Protein AF-A0A920KPP7-F1 (afdb_monomer)

Secondary structure (DSSP, 8-state):
----PPP---S-HHHHHHHHHHHHHHHHHHHHTT--HHHHHHHHHHHHHH----THHHHTT--SHHHHHHHHHHHHHHHHHHHTT----S-TTTSTTSHHHHH-SS--THHHHTTTTT--GGGG----SSSS-GGGHHHHHHHIIIIITTT--GGGEEEEEEEE-HHHHHHHBPPP-TT--HHHHTTBHHHHHHHHHHHSS--SGGGSHHHHT-HHHHHGGGGEEEEE-S---TT--S-SS--EEEEEPP-

pLDDT: mean 79.5, std 17.12, range [20.16, 97.88]

Foldseek 3Di:
DDDDDDDPDQFDPVLCVLLVLLLVLLVVVCVVVVHDPQLSQFLSQQLVVQLDDDCVCLLVLHDPVVRSVSSNVSSVVSNVCSVVVHGGDGPQDNPPPHPCVPGGPDDDPCVVCVCVPNDDCVVVDDDDQAPADLLLRQVLVVLLVPQLVVPNAPQFFQAKEKEAAPLSCSQACDFQDQPDALSNLSRHNLLSSLLCNHVVGHDPVCRDNVNSHDPVSNVCSVRYYYHHDPDPSNPPSDGPDMDIDTDTDDD

Sequence (251 aa):
MRHVWVWPRRGDAVLQARYGGAYGAAASLARLRARRVMSIKTEWGWPFLRCQGQCNRIWKGGSHGPSGRSGGESAVTANDFGAAGFTGPHDVIEGPFGFLRLIEKAYDANQLTAGLGHTFAIAQLSHKPYPSGRASHGALEVLKNIVVDAGIPPSSIASISLSAPRLIHRLVSRPSHPGMSANYARLSLPYLAWRLIFDGELSGESFTQAKLSESDVLARGGDFSLIVNEVSDPNALGPRRSKCSLRMGRC

Mean predicted aligned error: 8.92 Å

Radius of gyration: 21.77 Å; Cα contacts (8 Å, |Δi|>4): 335; chains: 1; bounding box: 55×36×57 Å

Solvent-accessible surface area (backbone atoms only — not comparable to full-atom values): 14531 Å² total; per-residue (Å²): 134,87,84,78,85,77,78,92,71,63,59,68,71,74,60,52,57,45,52,52,50,10,53,51,43,29,55,52,50,38,56,76,66,71,58,54,73,72,54,49,53,26,26,57,30,42,25,65,76,54,56,74,78,71,66,63,45,60,73,73,26,41,84,65,66,72,60,61,51,44,19,51,53,25,16,50,53,18,50,50,41,40,68,75,69,50,82,40,55,72,54,49,51,79,34,96,88,4,49,50,68,75,68,36,85,61,85,63,74,66,67,79,57,59,52,65,98,74,59,63,67,81,81,69,67,80,85,74,88,53,85,51,45,74,59,42,50,65,58,48,52,52,46,40,59,71,29,44,74,62,67,56,58,67,84,48,54,56,33,41,36,38,34,33,28,54,46,32,46,74,63,23,68,38,82,44,54,84,84,60,48,53,50,32,46,36,32,11,40,32,39,49,50,41,44,28,53,72,67,66,50,63,53,80,68,65,49,35,73,68,57,53,58,40,60,76,49,46,70,47,20,80,36,44,46,78,41,72,44,90,56,78,61,74,72,46,65,68,69,90,71,60,55,74,47,76,40,67,48,85,131

Nearest PDB structures (foldseek):
  2hp0-assembly1_B  TM=8.780E-01  e=2.217E-08  Agrobacterium tumefaciens
  6r6u-assembly1_B  TM=8.049E-01  e=6.893E-08  Homo sapiens
  6r6t-assembly1_B  TM=8.000E-01  e=6.531E-08  Mus musculus
  1szq-assembly1_B  TM=5.825E-01  e=1.924E-07  Escherichia coli
  6s62-assembly1_C  TM=5.873E-01  e=1.498E-06  Pseudomonas aeruginosa PAO1

Structure (mmCIF, N/CA/C/O backbone):
data_AF-A0A920KPP7-F1
#
_entry.id   AF-A0A920KPP7-F1
#
loop_
_atom_site.group_PDB
_atom_site.id
_atom_site.type_symbol
_atom_site.label_atom_id
_atom_site.label_alt_id
_atom_site.label_comp_id
_atom_site.label_asym_id
_atom_site.label_entity_id
_atom_site.label_seq_id
_atom_site.pdbx_PDB_ins_code
_atom_site.Cartn_x
_atom_site.Cartn_y
_atom_site.Cartn_z
_atom_site.occupancy
_atom_site.B_iso_or_equiv
_atom_site.auth_seq_id
_atom_site.auth_comp_id
_atom_site.auth_asym_id
_atom_site.auth_atom_id
_atom_site.pdbx_PDB_model_num
ATOM 1 N N . MET A 1 1 ? -18.355 -9.297 -16.863 1.00 25.84 1 MET A N 1
ATOM 2 C CA . MET A 1 1 ? -17.350 -9.972 -16.008 1.00 25.84 1 MET A CA 1
ATOM 3 C C . MET A 1 1 ? -16.084 -9.126 -15.995 1.00 25.84 1 MET A C 1
ATOM 5 O O . MET A 1 1 ? -15.579 -8.818 -17.064 1.00 25.84 1 MET A O 1
ATOM 9 N N . ARG A 1 2 ? -15.603 -8.664 -14.832 1.00 20.36 2 ARG A N 1
ATOM 10 C CA . ARG A 1 2 ? -14.341 -7.903 -14.748 1.00 20.36 2 ARG A CA 1
ATOM 11 C C . ARG A 1 2 ? -13.189 -8.889 -14.560 1.00 20.36 2 ARG A C 1
ATOM 13 O O . ARG A 1 2 ? -13.065 -9.493 -13.499 1.00 20.36 2 ARG A O 1
ATOM 20 N N . HIS A 1 3 ? -12.376 -9.068 -15.595 1.00 20.16 3 HIS A N 1
ATOM 21 C CA . HIS A 1 3 ? -11.157 -9.867 -15.519 1.00 20.16 3 HIS A CA 1
ATOM 22 C C . HIS A 1 3 ? -10.113 -9.113 -14.686 1.00 20.16 3 HIS A C 1
ATOM 24 O O . HIS A 1 3 ? -9.646 -8.047 -15.078 1.00 20.16 3 HIS A O 1
ATOM 30 N N . VAL A 1 4 ? -9.761 -9.656 -13.519 1.00 22.00 4 VAL A N 1
ATOM 31 C CA . VAL A 1 4 ? -8.579 -9.234 -12.759 1.00 22.00 4 VAL A CA 1
ATOM 32 C C . VAL A 1 4 ? -7.436 -10.145 -13.183 1.00 22.00 4 VAL A C 1
ATOM 34 O O . VAL A 1 4 ? -7.413 -11.326 -12.834 1.00 22.00 4 VAL A O 1
ATOM 37 N N . TRP A 1 5 ? -6.506 -9.599 -13.961 1.00 21.97 5 TRP A N 1
ATOM 38 C CA . TRP A 1 5 ? -5.286 -10.290 -14.361 1.00 21.97 5 TRP A CA 1
ATOM 39 C C . TRP A 1 5 ? -4.414 -10.561 -13.130 1.00 21.97 5 TRP A C 1
ATOM 41 O O . TRP A 1 5 ? -4.094 -9.650 -12.364 1.00 21.97 5 TRP A O 1
ATOM 51 N N . VAL A 1 6 ? -4.042 -11.825 -12.929 1.00 22.81 6 VAL A N 1
ATOM 52 C CA . VAL A 1 6 ? -3.018 -12.223 -11.958 1.00 22.81 6 VAL A CA 1
ATOM 53 C C . VAL A 1 6 ? -1.713 -12.351 -12.718 1.00 22.81 6 VAL A C 1
ATOM 55 O O . VAL A 1 6 ? -1.592 -13.178 -13.616 1.00 22.81 6 VAL A O 1
ATOM 58 N N . TRP A 1 7 ? -0.745 -11.512 -12.365 1.00 27.44 7 TRP A N 1
ATOM 59 C CA . TRP A 1 7 ? 0.619 -11.642 -12.857 1.00 27.44 7 TRP A CA 1
ATOM 60 C C . TRP A 1 7 ? 1.239 -12.924 -12.282 1.00 27.44 7 TRP A C 1
ATOM 62 O O . TRP A 1 7 ? 1.219 -13.082 -11.056 1.00 27.44 7 TRP A O 1
ATOM 72 N N . PRO A 1 8 ? 1.841 -13.813 -13.091 1.00 26.14 8 PRO A N 1
ATOM 73 C CA . PRO A 1 8 ? 2.580 -14.956 -12.573 1.00 26.14 8 PRO A CA 1
ATOM 74 C C . PRO A 1 8 ? 3.905 -14.450 -11.983 1.00 26.14 8 PRO A C 1
ATOM 76 O O . PRO A 1 8 ? 4.917 -14.359 -12.668 1.00 26.14 8 PRO A O 1
ATOM 79 N N . ARG A 1 9 ? 3.915 -14.000 -10.721 1.00 47.62 9 ARG A N 1
ATOM 80 C CA . ARG A 1 9 ? 5.150 -13.523 -10.071 1.00 47.62 9 ARG A CA 1
ATOM 81 C C . ARG A 1 9 ? 5.840 -14.704 -9.401 1.00 47.62 9 ARG A C 1
ATOM 83 O O . ARG A 1 9 ? 5.292 -15.292 -8.474 1.00 47.62 9 ARG A O 1
ATOM 90 N N . ARG A 1 10 ? 7.057 -15.033 -9.832 1.00 38.88 10 ARG A N 1
ATOM 91 C CA . ARG A 1 10 ? 8.005 -15.879 -9.088 1.00 38.88 10 ARG A CA 1
ATOM 92 C C . ARG A 1 10 ? 9.291 -15.075 -8.837 1.00 38.88 10 ARG A C 1
ATOM 94 O O . ARG A 1 10 ? 10.314 -15.343 -9.445 1.00 38.88 10 ARG A O 1
ATOM 101 N N . GLY A 1 11 ? 9.213 -14.078 -7.949 1.00 42.91 11 GLY A N 1
ATOM 102 C CA . GLY A 1 11 ? 10.323 -13.192 -7.558 1.00 42.91 11 GLY A CA 1
ATOM 103 C C . GLY A 1 11 ? 9.918 -12.208 -6.446 1.00 42.91 11 GLY A C 1
ATOM 104 O O . GLY A 1 11 ? 8.726 -12.062 -6.156 1.00 42.91 11 GLY A O 1
ATOM 105 N N . ASP A 1 12 ? 10.888 -11.546 -5.802 1.00 49.16 12 ASP A N 1
ATOM 106 C CA . ASP A 1 12 ? 10.647 -10.566 -4.728 1.00 49.16 12 ASP A CA 1
ATOM 107 C C . ASP A 1 12 ? 10.076 -9.249 -5.297 1.00 49.16 12 ASP A C 1
ATOM 109 O O . ASP A 1 12 ? 10.798 -8.328 -5.688 1.00 49.16 12 ASP A O 1
ATOM 113 N N . ALA A 1 13 ? 8.743 -9.132 -5.297 1.00 49.47 13 ALA A N 1
ATOM 114 C CA . ALA A 1 13 ? 7.969 -8.053 -5.930 1.00 49.47 13 ALA A CA 1
ATOM 115 C C . ALA A 1 13 ? 8.353 -6.606 -5.533 1.00 49.47 13 ALA A C 1
ATOM 117 O O . ALA A 1 13 ? 7.979 -5.654 -6.220 1.00 49.47 13 ALA A O 1
ATOM 118 N N . VAL A 1 14 ? 9.066 -6.415 -4.419 1.00 51.97 14 VAL A N 1
ATOM 119 C CA . VAL A 1 14 ? 9.448 -5.094 -3.890 1.00 51.97 14 VAL A CA 1
ATOM 120 C C . VAL A 1 14 ? 10.732 -4.557 -4.536 1.00 51.97 14 VAL A C 1
ATOM 122 O O . VAL A 1 14 ? 10.857 -3.343 -4.714 1.00 51.97 14 VAL A O 1
ATOM 125 N N . LEU A 1 15 ? 11.665 -5.433 -4.925 1.00 53.72 15 LEU A N 1
ATOM 126 C CA . LEU A 1 15 ? 12.878 -5.042 -5.655 1.00 53.72 15 LEU A CA 1
ATOM 127 C C . LEU A 1 15 ? 12.525 -4.657 -7.098 1.00 53.72 15 LEU A C 1
ATOM 129 O O . LEU A 1 15 ? 12.934 -3.599 -7.575 1.00 53.72 15 LEU A O 1
ATOM 133 N N . GLN A 1 16 ? 11.659 -5.445 -7.740 1.00 59.34 16 GLN A N 1
ATOM 134 C CA . GLN A 1 16 ? 11.214 -5.251 -9.126 1.00 59.34 16 GLN A CA 1
ATOM 135 C C . GLN A 1 16 ? 10.616 -3.860 -9.391 1.00 59.34 16 GLN A C 1
ATOM 137 O O . GLN A 1 16 ? 10.927 -3.235 -10.403 1.00 59.34 16 GLN A O 1
ATOM 142 N N . ALA A 1 17 ? 9.807 -3.331 -8.466 1.00 63.72 17 ALA A N 1
ATOM 143 C CA . ALA A 1 17 ? 9.172 -2.020 -8.630 1.00 63.72 17 ALA A CA 1
ATOM 144 C C . ALA A 1 17 ? 10.182 -0.861 -8.742 1.00 63.72 17 ALA A C 1
ATOM 146 O O . ALA A 1 17 ? 9.904 0.141 -9.398 1.00 63.72 17 ALA A O 1
ATOM 147 N N . ARG A 1 18 ? 11.358 -0.986 -8.113 1.00 67.69 18 ARG A N 1
ATOM 148 C CA . ARG A 1 18 ? 12.392 0.062 -8.109 1.00 67.69 18 ARG A CA 1
ATOM 149 C C . ARG A 1 18 ? 13.189 0.062 -9.399 1.00 67.69 18 ARG A C 1
ATOM 151 O O . ARG A 1 18 ? 13.298 1.102 -10.041 1.00 67.69 18 ARG A O 1
ATOM 158 N N . TYR A 1 19 ? 13.703 -1.106 -9.778 1.00 73.00 19 TYR A N 1
ATOM 159 C CA . TYR A 1 19 ? 14.458 -1.264 -11.016 1.00 73.00 19 TYR A CA 1
ATOM 160 C C . TYR A 1 19 ? 13.585 -0.921 -12.224 1.00 73.00 19 TYR A C 1
ATOM 162 O O . TYR A 1 19 ? 13.978 -0.090 -13.037 1.00 73.00 19 TYR A O 1
ATOM 170 N N . GLY A 1 20 ? 12.357 -1.452 -12.283 1.00 76.31 20 GLY A N 1
ATOM 171 C CA . GLY A 1 20 ? 11.413 -1.140 -13.359 1.00 76.31 20 GLY A CA 1
ATOM 172 C C . GLY A 1 20 ? 11.103 0.356 -13.474 1.00 76.31 20 GLY A C 1
ATOM 173 O O . GLY A 1 20 ? 11.095 0.895 -14.579 1.00 76.31 20 GLY A O 1
ATOM 174 N N . GLY A 1 21 ? 10.920 1.051 -12.344 1.00 78.19 21 GLY A N 1
ATOM 175 C CA . GLY A 1 21 ? 10.696 2.500 -12.334 1.00 78.19 21 GLY A CA 1
ATOM 176 C C . GLY A 1 21 ? 11.875 3.302 -12.892 1.00 78.19 21 GLY A C 1
ATOM 177 O O . GLY A 1 21 ? 11.674 4.235 -13.665 1.00 78.19 21 GLY A O 1
ATOM 178 N N . ALA A 1 22 ? 13.106 2.921 -12.553 1.00 78.94 22 ALA A N 1
ATOM 179 C CA . ALA A 1 22 ? 14.307 3.590 -13.045 1.00 78.94 22 ALA A CA 1
ATOM 180 C C . ALA A 1 22 ? 14.574 3.348 -14.534 1.00 78.94 22 ALA A C 1
ATOM 182 O O . ALA A 1 22 ? 14.857 4.302 -15.257 1.00 78.94 22 ALA A O 1
ATOM 183 N N . TYR A 1 23 ? 14.442 2.105 -15.009 1.00 81.50 23 TYR A N 1
ATOM 184 C CA . TYR A 1 23 ? 14.553 1.806 -16.439 1.00 81.50 23 TYR A CA 1
ATOM 185 C C . TYR A 1 23 ? 13.465 2.521 -17.247 1.00 81.50 23 TYR A C 1
ATOM 187 O O . TYR A 1 23 ? 13.760 3.124 -18.277 1.00 81.50 23 TYR A O 1
ATOM 195 N N . GLY A 1 24 ? 12.223 2.532 -16.747 1.00 83.94 24 GLY A N 1
ATOM 196 C CA . GLY A 1 24 ? 11.118 3.264 -17.368 1.00 83.94 24 GLY A CA 1
ATOM 197 C C . GLY A 1 24 ? 11.380 4.772 -17.449 1.00 83.94 24 GLY A C 1
ATOM 198 O O . GLY A 1 24 ? 11.152 5.382 -18.496 1.00 83.94 24 GLY A O 1
ATOM 199 N N . ALA A 1 25 ? 11.915 5.373 -16.381 1.00 85.44 25 ALA A N 1
ATOM 200 C CA . ALA A 1 25 ? 12.289 6.786 -16.364 1.00 85.44 25 ALA A CA 1
ATOM 201 C C . ALA A 1 25 ? 13.438 7.095 -17.339 1.00 85.44 25 ALA A C 1
ATOM 203 O O . ALA A 1 25 ? 13.349 8.059 -18.097 1.00 85.44 25 ALA A O 1
ATOM 204 N N . ALA A 1 26 ? 14.482 6.260 -17.371 1.00 84.06 26 ALA A N 1
ATOM 205 C CA . ALA A 1 26 ? 15.622 6.436 -18.270 1.00 84.06 26 ALA A CA 1
ATOM 206 C C . ALA A 1 26 ? 15.207 6.336 -19.744 1.00 84.06 26 ALA A C 1
ATOM 208 O O . ALA A 1 26 ? 15.583 7.194 -20.542 1.00 84.06 26 ALA A O 1
ATOM 209 N N . ALA A 1 27 ? 14.381 5.344 -20.091 1.00 83.94 27 ALA A N 1
ATOM 210 C CA . ALA A 1 27 ? 13.849 5.168 -21.439 1.00 83.94 27 ALA A CA 1
ATOM 211 C C . ALA A 1 27 ? 12.956 6.343 -21.870 1.00 83.94 27 ALA A C 1
ATOM 213 O O . ALA A 1 27 ? 13.076 6.840 -22.991 1.00 83.94 27 ALA A O 1
ATOM 214 N N . SER A 1 28 ? 12.092 6.818 -20.966 1.00 87.56 28 SER A N 1
ATOM 215 C CA . SER A 1 28 ? 11.215 7.967 -21.222 1.00 87.56 28 SER A CA 1
ATOM 216 C C . SER A 1 28 ? 12.023 9.243 -21.463 1.00 87.56 28 SER A C 1
ATOM 218 O O . SER A 1 28 ? 11.758 9.971 -22.417 1.00 87.56 28 SER A O 1
ATOM 220 N N . LEU A 1 29 ? 13.049 9.492 -20.645 1.00 88.06 29 LEU A N 1
ATOM 221 C CA . LEU A 1 29 ? 13.914 10.662 -20.790 1.00 88.06 29 LEU A CA 1
ATOM 222 C C . LEU A 1 29 ? 14.742 10.611 -22.080 1.00 88.06 29 LEU A C 1
ATOM 224 O O . LEU A 1 29 ? 14.824 11.614 -22.790 1.00 88.06 29 LEU A O 1
ATOM 228 N N . ALA A 1 30 ? 15.283 9.445 -22.434 1.00 85.62 30 ALA A N 1
ATOM 229 C CA . ALA A 1 30 ? 16.028 9.275 -23.678 1.00 85.62 30 ALA A CA 1
ATOM 230 C C . ALA A 1 30 ? 15.140 9.515 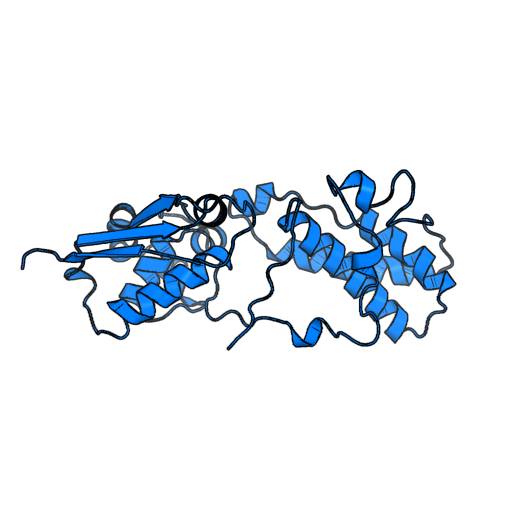-24.910 1.00 85.62 30 ALA A C 1
ATOM 232 O O . ALA A 1 30 ? 15.577 10.128 -25.890 1.00 85.62 30 ALA A O 1
ATOM 233 N N . ARG A 1 31 ? 13.864 9.099 -24.841 1.00 86.81 31 ARG A N 1
ATOM 234 C CA . ARG A 1 31 ? 12.860 9.384 -25.874 1.00 86.81 31 ARG A CA 1
ATOM 235 C C . ARG A 1 31 ? 12.561 10.879 -25.983 1.00 86.81 31 ARG A C 1
ATOM 237 O O . ARG A 1 31 ? 12.536 11.388 -27.101 1.00 86.81 31 ARG A O 1
ATOM 244 N N . LEU A 1 32 ? 12.376 11.575 -24.858 1.00 89.44 32 LEU A N 1
ATOM 245 C CA . LEU A 1 32 ? 12.152 13.029 -24.824 1.00 89.44 32 LEU A CA 1
ATOM 246 C C . LEU A 1 32 ? 13.350 13.817 -25.370 1.00 89.44 32 LEU A C 1
ATOM 248 O O . LEU A 1 32 ? 13.166 14.835 -26.027 1.00 89.44 32 LEU A O 1
ATOM 252 N N . ARG A 1 33 ? 14.573 13.324 -25.150 1.00 87.69 33 ARG A N 1
ATOM 253 C CA . ARG A 1 33 ? 15.819 13.909 -25.672 1.00 87.69 33 ARG A CA 1
ATOM 254 C C . ARG A 1 33 ? 16.156 13.477 -27.109 1.00 87.69 33 ARG A C 1
ATOM 256 O O . ARG A 1 33 ? 17.264 13.734 -27.567 1.00 87.69 33 ARG A O 1
ATOM 263 N N . ALA A 1 34 ? 15.232 12.812 -27.811 1.00 84.06 34 ALA A N 1
ATOM 264 C CA . ALA A 1 34 ? 15.379 12.363 -29.201 1.00 84.06 34 ALA A CA 1
ATOM 265 C C . ALA A 1 34 ? 16.651 11.532 -29.481 1.00 84.06 34 ALA A C 1
ATOM 267 O O . ALA A 1 34 ? 17.259 11.625 -30.549 1.00 84.06 34 ALA A O 1
ATOM 268 N N . ARG A 1 35 ? 17.066 10.694 -28.524 1.00 75.00 35 ARG A N 1
ATOM 269 C CA . ARG A 1 35 ? 18.287 9.892 -28.657 1.00 75.00 35 ARG A CA 1
ATOM 270 C C . ARG A 1 35 ? 18.121 8.681 -29.577 1.00 75.00 35 ARG A C 1
ATOM 272 O O . ARG A 1 35 ? 17.052 8.078 -29.662 1.00 75.00 35 ARG A O 1
ATOM 279 N N . ARG A 1 36 ? 19.220 8.279 -30.232 1.00 68.19 36 ARG A N 1
ATOM 280 C CA . ARG A 1 36 ? 19.298 7.049 -31.048 1.00 68.19 36 ARG A CA 1
ATOM 281 C C . ARG A 1 36 ? 19.303 5.795 -30.164 1.00 68.19 36 ARG A C 1
ATOM 283 O O . ARG A 1 36 ? 19.860 5.811 -29.071 1.00 68.19 36 ARG A O 1
ATOM 290 N N . VAL A 1 37 ? 18.790 4.676 -30.685 1.00 60.44 37 VAL A N 1
ATOM 291 C CA . VAL A 1 37 ? 18.690 3.369 -29.989 1.00 60.44 37 VAL A CA 1
ATOM 292 C C . VAL A 1 37 ? 20.024 2.884 -29.402 1.00 60.44 37 VAL A C 1
ATOM 294 O O . VAL A 1 37 ? 20.048 2.305 -28.319 1.00 60.44 37 VAL A O 1
ATOM 297 N N . MET A 1 38 ? 21.147 3.160 -30.069 1.00 55.66 38 MET A N 1
ATOM 298 C CA . MET A 1 38 ? 22.477 2.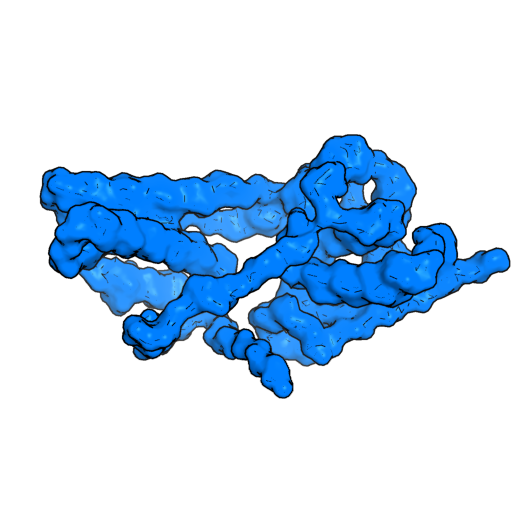820 -29.548 1.00 55.66 38 MET A CA 1
ATOM 299 C C . MET A 1 38 ? 22.847 3.621 -28.291 1.00 55.66 38 MET A C 1
ATOM 301 O O . MET A 1 38 ? 23.420 3.053 -27.371 1.00 55.66 38 MET A O 1
ATOM 305 N N . SER A 1 39 ? 22.458 4.900 -28.211 1.00 60.78 39 SER A N 1
ATOM 306 C CA . SER A 1 39 ? 22.631 5.727 -27.003 1.00 60.78 39 SER A CA 1
ATOM 307 C C . SER A 1 39 ? 21.795 5.173 -25.848 1.00 60.78 39 SER A C 1
ATOM 309 O O . SER A 1 39 ? 22.252 5.110 -24.714 1.00 60.78 39 SER A O 1
ATOM 311 N N . ILE A 1 40 ? 20.596 4.675 -26.162 1.00 59.91 40 ILE A N 1
ATOM 312 C CA . ILE A 1 40 ? 19.668 4.110 -25.182 1.00 59.91 40 ILE A CA 1
ATOM 313 C C . ILE A 1 40 ? 20.270 2.859 -24.524 1.00 59.91 40 ILE A C 1
ATOM 315 O O . ILE A 1 40 ? 20.310 2.788 -23.303 1.00 59.91 40 ILE A O 1
ATOM 319 N N . LYS A 1 41 ? 20.812 1.900 -25.287 1.00 64.00 41 LYS A N 1
ATOM 320 C CA . LYS A 1 41 ? 21.425 0.679 -24.711 1.00 64.00 41 LYS A CA 1
ATOM 321 C C . LYS A 1 41 ? 22.522 0.996 -23.688 1.00 64.00 41 LYS A C 1
ATOM 323 O O . LYS A 1 41 ? 22.573 0.393 -22.621 1.00 64.00 41 LYS A O 1
ATOM 328 N N . THR A 1 42 ? 23.351 1.977 -24.015 1.00 60.84 42 THR A N 1
ATOM 329 C CA . THR A 1 42 ? 24.447 2.489 -23.192 1.00 60.84 42 THR A CA 1
ATOM 330 C C . THR A 1 42 ? 23.952 3.158 -21.904 1.00 60.84 42 THR A C 1
ATOM 332 O O . THR A 1 42 ? 24.512 2.963 -20.826 1.00 60.84 42 THR A O 1
ATOM 335 N N . GLU A 1 43 ? 22.860 3.916 -21.994 1.00 61.06 43 GLU A N 1
ATOM 336 C CA . GLU A 1 43 ? 22.246 4.618 -20.864 1.00 61.06 43 GLU A CA 1
ATOM 337 C C . GLU A 1 43 ? 21.529 3.669 -19.894 1.00 61.06 43 GLU A C 1
ATOM 339 O O . GLU A 1 43 ? 21.395 3.991 -18.718 1.00 61.06 43 GLU A O 1
ATOM 344 N N . TRP A 1 44 ? 21.109 2.478 -20.333 1.00 62.91 44 TRP A N 1
ATOM 345 C CA . TRP A 1 44 ? 20.391 1.522 -19.479 1.00 62.91 44 TRP A CA 1
ATOM 346 C C . TRP A 1 44 ? 21.289 0.823 -18.453 1.00 62.91 44 TRP A C 1
ATOM 348 O O . TRP A 1 44 ? 20.791 0.377 -17.423 1.00 62.91 44 TRP A O 1
ATOM 358 N N . GLY A 1 45 ? 22.607 0.765 -18.657 1.00 58.69 45 GLY A N 1
ATOM 359 C CA . GLY A 1 45 ? 23.513 0.162 -17.671 1.00 58.69 45 GLY A CA 1
ATOM 360 C C . GLY A 1 45 ? 23.673 0.967 -16.383 1.00 58.69 45 GLY A C 1
ATOM 361 O O . GLY A 1 45 ? 23.927 0.407 -15.317 1.00 58.69 45 GLY A O 1
ATOM 362 N N . TRP A 1 46 ? 23.468 2.280 -16.448 1.00 62.22 46 TRP A N 1
ATOM 363 C CA . TRP A 1 46 ? 23.711 3.184 -15.324 1.00 62.22 46 TRP A CA 1
ATOM 364 C C . TRP A 1 46 ? 22.625 3.152 -14.232 1.00 62.22 46 TRP A C 1
ATOM 366 O O . TRP A 1 46 ? 22.983 3.121 -13.049 1.00 62.22 46 TRP A O 1
ATOM 376 N N . PRO A 1 47 ? 21.315 3.103 -14.555 1.00 57.44 47 PRO A N 1
ATOM 377 C CA . PRO A 1 47 ? 20.270 2.963 -13.550 1.00 57.44 47 PRO A CA 1
ATOM 378 C C . PRO A 1 47 ? 20.376 1.665 -12.746 1.00 57.44 47 PRO A C 1
ATOM 380 O O . PRO A 1 47 ? 20.084 1.694 -11.552 1.00 57.44 47 PRO A O 1
ATOM 383 N N . PHE A 1 48 ? 20.848 0.562 -13.345 1.00 55.56 48 PHE A N 1
ATOM 384 C CA . PHE A 1 48 ? 21.098 -0.697 -12.629 1.00 55.56 48 PHE A CA 1
ATOM 385 C C . PHE A 1 48 ? 22.082 -0.513 -11.467 1.00 55.56 48 PHE A C 1
ATOM 387 O O . PHE A 1 48 ? 21.817 -0.948 -10.348 1.00 55.56 48 PHE A O 1
ATOM 394 N N . LEU A 1 49 ? 23.186 0.197 -11.717 1.00 53.91 49 LEU A N 1
ATOM 395 C CA . LEU A 1 49 ? 24.258 0.417 -10.744 1.00 53.91 49 LEU A CA 1
ATOM 396 C C . LEU A 1 49 ? 23.833 1.325 -9.579 1.00 53.91 49 LEU A C 1
ATOM 398 O O . LEU A 1 49 ? 24.344 1.186 -8.464 1.00 53.91 49 LEU A O 1
ATOM 402 N N . ARG A 1 50 ? 22.903 2.258 -9.825 1.00 61.12 50 ARG A N 1
ATOM 403 C CA . ARG A 1 50 ? 22.484 3.274 -8.842 1.00 61.12 50 ARG A CA 1
ATOM 404 C C . ARG A 1 50 ? 21.140 3.005 -8.172 1.00 61.12 50 ARG A C 1
ATOM 406 O O . ARG A 1 50 ? 20.884 3.545 -7.096 1.00 61.12 50 ARG A O 1
ATOM 413 N N . CYS A 1 51 ? 20.309 2.126 -8.727 1.00 57.28 51 CYS A N 1
ATOM 414 C CA . CYS A 1 51 ? 19.076 1.681 -8.080 1.00 57.28 51 CYS A CA 1
ATOM 415 C C . CYS A 1 51 ? 19.358 0.622 -7.021 1.00 57.28 51 CYS A C 1
ATOM 417 O O . CYS A 1 51 ? 18.974 -0.534 -7.147 1.00 57.28 51 CYS A O 1
ATOM 419 N N . GLN A 1 52 ? 20.017 1.035 -5.945 1.00 56.66 52 GLN A N 1
ATOM 420 C CA . GLN A 1 52 ? 20.232 0.199 -4.774 1.00 56.66 52 GLN A CA 1
ATOM 421 C C . GLN A 1 52 ? 19.209 0.559 -3.697 1.00 56.66 52 GLN A C 1
ATOM 423 O O . GLN A 1 52 ? 18.931 1.727 -3.422 1.00 56.66 52 GLN A O 1
ATOM 428 N N . GLY A 1 53 ? 18.605 -0.449 -3.074 1.00 54.25 53 GLY A N 1
ATOM 429 C CA . GLY A 1 53 ? 17.660 -0.219 -1.991 1.00 54.25 53 GLY A CA 1
ATOM 430 C C . GLY A 1 53 ? 17.272 -1.506 -1.291 1.00 54.25 53 GLY A C 1
ATOM 431 O O . GLY A 1 53 ? 16.704 -2.406 -1.900 1.00 54.25 53 GLY A O 1
ATOM 432 N N . GLN A 1 54 ? 17.537 -1.578 0.012 1.00 55.44 54 GLN A N 1
ATOM 433 C CA . GLN A 1 54 ? 17.168 -2.742 0.807 1.00 55.44 54 GLN A CA 1
ATOM 434 C C . GLN A 1 54 ? 15.697 -2.674 1.230 1.00 55.44 54 GLN A C 1
ATOM 436 O O . GLN A 1 54 ? 15.233 -1.689 1.816 1.00 55.44 54 GLN A O 1
ATOM 441 N N . CYS A 1 55 ? 14.969 -3.771 1.013 1.00 61.53 55 CYS A N 1
ATOM 442 C CA . CYS A 1 55 ? 13.577 -3.912 1.452 1.00 61.53 55 CYS A CA 1
ATOM 443 C C . CYS A 1 55 ? 13.430 -3.868 2.983 1.00 61.53 55 CYS A C 1
ATOM 445 O O . CYS A 1 55 ? 12.347 -3.570 3.490 1.00 61.53 55 CYS A O 1
ATOM 447 N N . ASN A 1 56 ? 14.523 -4.085 3.724 1.00 60.34 56 ASN A N 1
ATOM 448 C CA . ASN A 1 56 ? 14.538 -4.058 5.184 1.00 60.34 56 ASN A CA 1
ATOM 449 C C . ASN A 1 56 ? 14.094 -2.697 5.756 1.00 60.34 56 ASN A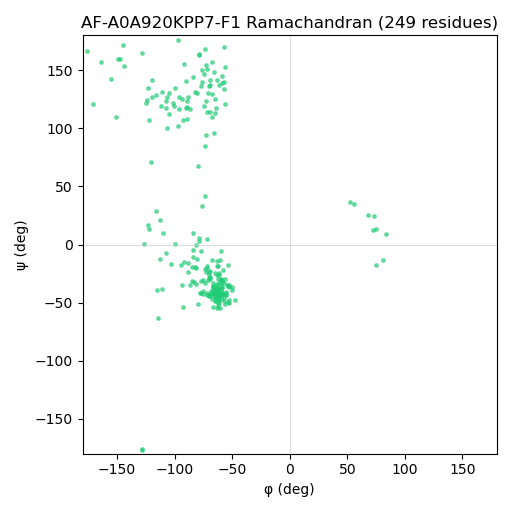 C 1
ATOM 451 O O . ASN A 1 56 ? 13.443 -2.642 6.794 1.00 60.34 56 ASN A O 1
ATOM 455 N N . ARG A 1 57 ? 14.339 -1.583 5.049 1.00 65.25 57 ARG A N 1
ATOM 456 C CA . ARG A 1 57 ? 13.855 -0.265 5.493 1.00 65.25 57 ARG A CA 1
ATOM 457 C C . ARG A 1 57 ? 12.327 -0.178 5.491 1.00 65.25 57 ARG A C 1
ATOM 459 O O . ARG A 1 57 ? 11.743 0.347 6.432 1.00 65.25 57 ARG A O 1
ATOM 466 N N . ILE A 1 58 ? 11.680 -0.716 4.456 1.00 64.19 58 ILE A N 1
ATOM 467 C CA . ILE A 1 58 ? 10.211 -0.789 4.352 1.00 64.19 58 ILE A CA 1
ATOM 468 C C . ILE A 1 58 ? 9.660 -1.749 5.411 1.00 64.19 58 ILE A C 1
ATOM 470 O O . ILE A 1 58 ? 8.675 -1.454 6.096 1.00 64.19 58 ILE A O 1
ATOM 474 N N . TRP A 1 59 ? 10.334 -2.887 5.582 1.00 60.47 59 TRP A N 1
ATOM 475 C CA . TRP A 1 59 ? 10.014 -3.867 6.614 1.00 60.47 59 TRP A CA 1
ATOM 476 C C . TRP A 1 59 ? 10.009 -3.245 8.016 1.00 60.47 59 TRP A C 1
ATOM 478 O O . TRP A 1 59 ? 9.065 -3.442 8.773 1.00 60.47 59 TRP A O 1
ATOM 488 N N . LYS A 1 60 ? 10.997 -2.399 8.324 1.00 68.56 60 LYS A N 1
ATOM 489 C CA . LYS A 1 60 ? 11.106 -1.671 9.597 1.00 68.56 60 LYS A CA 1
ATOM 490 C C . LYS A 1 60 ? 10.207 -0.427 9.698 1.00 68.56 60 LYS A C 1
ATOM 492 O O . LYS A 1 60 ? 10.264 0.272 10.700 1.00 68.56 60 LYS A O 1
ATOM 497 N N . GLY A 1 61 ? 9.377 -0.131 8.691 1.00 60.19 61 GLY A N 1
ATOM 498 C CA . GLY A 1 61 ? 8.490 1.042 8.713 1.00 60.19 61 GLY A CA 1
ATOM 499 C C . GLY A 1 61 ? 9.216 2.377 8.520 1.00 60.19 61 GLY A C 1
ATOM 500 O O . GLY A 1 61 ? 8.720 3.417 8.943 1.00 60.19 61 GLY A O 1
ATOM 501 N N . GLY A 1 62 ? 10.388 2.364 7.884 1.00 65.00 62 GLY A N 1
ATOM 502 C CA . GLY A 1 62 ? 11.102 3.571 7.480 1.00 65.00 62 GLY A CA 1
ATOM 503 C C . GLY A 1 62 ? 10.451 4.273 6.283 1.00 65.00 62 GLY A C 1
ATOM 504 O O . GLY A 1 62 ? 9.578 3.733 5.602 1.00 65.00 62 GLY A O 1
ATOM 505 N N . SER A 1 63 ? 10.897 5.500 6.003 1.00 63.44 63 SER A N 1
ATOM 506 C CA . SER A 1 63 ? 10.344 6.313 4.912 1.00 63.44 63 SER A CA 1
ATOM 507 C C . SER A 1 63 ? 10.520 5.677 3.530 1.00 63.44 63 SER A C 1
ATOM 509 O O . SER A 1 63 ? 11.585 5.161 3.180 1.00 63.44 63 SER A O 1
ATOM 511 N N . HIS A 1 64 ? 9.467 5.754 2.713 1.00 60.31 64 HIS A N 1
ATOM 512 C CA . HIS A 1 64 ? 9.458 5.269 1.330 1.00 60.31 64 HIS A CA 1
ATOM 513 C C . HIS A 1 64 ? 9.934 6.337 0.330 1.00 60.31 64 HIS A C 1
ATOM 515 O O . HIS A 1 64 ? 10.448 5.984 -0.727 1.00 60.31 64 HIS A O 1
ATOM 521 N N . GLY A 1 65 ? 9.833 7.627 0.673 1.00 55.78 65 GLY A N 1
ATOM 522 C CA . GLY A 1 65 ? 10.107 8.757 -0.231 1.00 55.78 65 GLY A CA 1
ATOM 523 C C . GLY A 1 65 ? 11.475 8.724 -0.933 1.00 55.78 65 GLY A C 1
ATOM 524 O O . GLY A 1 65 ? 11.514 8.827 -2.159 1.00 55.78 65 GLY A O 1
ATOM 525 N N . PRO A 1 66 ? 12.596 8.470 -0.224 1.00 58.62 66 PRO A N 1
ATOM 526 C CA . PRO A 1 66 ? 13.926 8.495 -0.847 1.00 58.62 66 PRO A CA 1
ATOM 527 C C . PRO A 1 66 ? 14.129 7.451 -1.957 1.00 58.62 66 PRO A C 1
ATOM 529 O O . PRO A 1 66 ? 15.048 7.558 -2.752 1.00 58.62 66 PRO A O 1
ATOM 532 N N . SER A 1 67 ? 13.283 6.422 -2.001 1.00 59.28 67 SER A N 1
ATOM 533 C CA . SER A 1 67 ? 13.417 5.288 -2.915 1.00 59.28 67 SER A CA 1
ATOM 534 C C . SER A 1 67 ? 12.849 5.510 -4.314 1.00 59.28 67 SER A C 1
ATOM 536 O O . SER A 1 67 ? 13.354 4.926 -5.264 1.00 59.28 67 SER A O 1
ATOM 538 N N . GLY A 1 68 ? 11.786 6.309 -4.440 1.00 62.94 68 GLY A N 1
ATOM 539 C CA . GLY A 1 68 ? 11.276 6.720 -5.752 1.00 62.94 68 GLY A CA 1
ATOM 540 C C . GLY A 1 68 ? 12.172 7.792 -6.370 1.00 62.94 68 GLY A C 1
ATOM 541 O O . GLY A 1 68 ? 12.510 7.721 -7.548 1.00 62.94 68 GLY A O 1
ATOM 542 N N . ARG A 1 69 ? 12.638 8.728 -5.530 1.00 70.00 69 ARG A N 1
ATOM 543 C CA . ARG A 1 69 ? 13.570 9.797 -5.905 1.00 70.00 69 ARG A CA 1
ATOM 544 C C . ARG A 1 69 ? 14.867 9.254 -6.509 1.00 70.00 69 ARG A C 1
ATOM 546 O O . ARG A 1 69 ? 15.242 9.683 -7.595 1.00 70.00 69 ARG A O 1
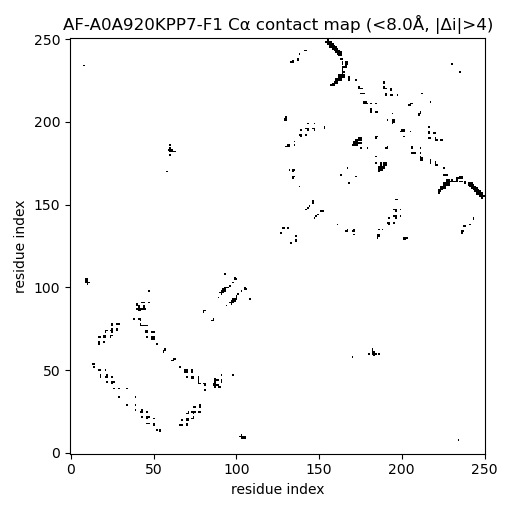ATOM 553 N N . SER A 1 70 ? 15.494 8.269 -5.863 1.00 69.69 70 SER A N 1
ATOM 554 C CA . SER A 1 70 ? 16.757 7.693 -6.338 1.00 69.69 70 SER A CA 1
ATOM 555 C C . SER A 1 70 ? 16.658 7.095 -7.746 1.00 69.69 70 SER A C 1
ATOM 557 O O . SER A 1 70 ? 17.625 7.149 -8.500 1.00 69.69 70 SER A O 1
ATOM 559 N N . GLY A 1 71 ? 15.498 6.543 -8.124 1.00 73.69 71 GLY A N 1
ATOM 560 C CA . GLY A 1 71 ? 15.280 6.009 -9.472 1.00 73.69 71 GLY A CA 1
ATOM 561 C C . GLY A 1 71 ? 15.233 7.106 -10.538 1.00 73.69 71 GLY A C 1
ATOM 562 O O . GLY A 1 71 ? 15.882 6.982 -11.574 1.00 73.69 71 GLY A O 1
ATOM 563 N N . GLY A 1 72 ? 14.524 8.204 -10.254 1.00 80.06 72 GLY A N 1
ATOM 564 C CA . GLY A 1 72 ? 14.472 9.371 -11.139 1.00 80.06 72 GLY A CA 1
ATOM 565 C C . GLY A 1 72 ? 15.834 10.052 -11.294 1.00 80.06 72 GLY A C 1
ATOM 566 O O . GLY A 1 72 ? 16.270 10.301 -12.413 1.00 80.06 72 GLY A O 1
ATOM 567 N N . GLU A 1 73 ? 16.550 10.274 -10.189 1.00 83.00 73 GLU A N 1
ATOM 568 C CA . GLU A 1 73 ? 17.909 10.836 -10.215 1.00 83.00 73 GLU A CA 1
ATOM 569 C C . GLU A 1 73 ? 18.874 9.949 -11.012 1.00 83.00 73 GLU A C 1
ATOM 571 O O . GLU A 1 73 ? 19.652 10.444 -11.824 1.00 83.00 73 GLU A O 1
ATOM 576 N N . SER A 1 74 ? 18.788 8.626 -10.840 1.0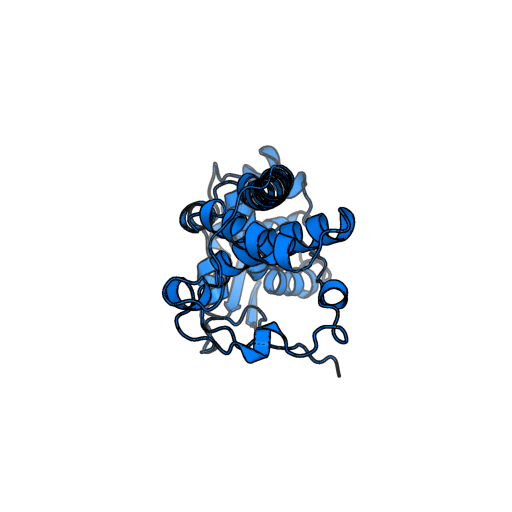0 79.81 74 SER A N 1
ATOM 577 C CA . SER A 1 74 ? 19.611 7.679 -11.600 1.00 79.81 74 SER A CA 1
ATOM 578 C C . SER A 1 74 ? 19.339 7.752 -13.103 1.00 79.81 74 SER A C 1
ATOM 580 O O . SER A 1 74 ? 20.277 7.669 -13.890 1.00 79.81 74 SER A O 1
ATOM 582 N N . ALA A 1 75 ? 18.078 7.931 -13.506 1.00 82.75 75 ALA A N 1
ATOM 583 C CA . ALA A 1 75 ? 17.690 8.062 -14.907 1.00 82.75 75 ALA A CA 1
ATOM 584 C C . ALA A 1 75 ? 18.219 9.350 -15.557 1.00 82.75 75 ALA A C 1
ATOM 586 O O . ALA A 1 75 ? 18.690 9.302 -16.697 1.00 82.75 75 ALA A O 1
ATOM 587 N N . VAL A 1 76 ? 18.171 10.475 -14.833 1.00 86.50 76 VAL A N 1
ATOM 588 C CA . VAL A 1 76 ? 18.731 11.761 -15.283 1.00 86.50 76 VAL A CA 1
ATOM 589 C C . VAL A 1 76 ? 20.241 11.641 -15.457 1.00 86.50 76 VAL A C 1
ATOM 591 O O . VAL A 1 76 ? 20.743 11.828 -16.562 1.00 86.50 76 VAL A O 1
ATOM 594 N N . THR A 1 77 ? 20.945 11.204 -14.410 1.00 85.75 77 THR A N 1
ATOM 595 C CA . THR A 1 77 ? 22.403 11.028 -14.430 1.00 85.75 77 THR A CA 1
ATOM 596 C C . THR A 1 77 ? 22.855 10.083 -15.548 1.00 85.75 77 THR A C 1
ATOM 598 O O . THR A 1 77 ? 23.825 10.367 -16.245 1.00 85.75 77 THR A O 1
ATOM 601 N N . ALA A 1 78 ? 22.146 8.970 -15.761 1.00 82.00 78 ALA A N 1
ATOM 602 C CA . ALA A 1 78 ? 22.434 8.032 -16.844 1.00 82.00 78 ALA A CA 1
ATOM 603 C C . ALA A 1 78 ? 22.343 8.689 -18.230 1.00 82.00 78 ALA A C 1
ATOM 605 O O . ALA A 1 78 ? 23.242 8.536 -19.056 1.00 82.00 78 ALA A O 1
ATOM 606 N N . ASN A 1 79 ? 21.273 9.452 -18.463 1.00 84.06 79 ASN A N 1
ATOM 607 C CA . ASN A 1 79 ? 21.067 10.185 -19.708 1.00 84.06 79 ASN A CA 1
ATOM 608 C C . ASN A 1 79 ? 22.100 11.303 -19.907 1.00 84.06 79 ASN A C 1
ATOM 610 O O . ASN A 1 79 ? 22.438 11.608 -21.051 1.00 84.06 79 ASN A O 1
ATOM 614 N N . ASP A 1 80 ? 22.578 11.939 -18.838 1.00 87.31 80 ASP A N 1
ATOM 615 C CA . ASP A 1 80 ? 23.608 12.980 -18.910 1.00 87.31 80 ASP A CA 1
ATOM 616 C C . ASP A 1 80 ? 24.982 12.381 -19.248 1.00 87.31 80 ASP A C 1
ATOM 618 O O . ASP A 1 80 ? 25.665 12.886 -20.139 1.00 87.31 80 ASP A O 1
ATOM 622 N N . PHE A 1 81 ? 25.345 11.238 -18.655 1.00 83.75 81 PHE A N 1
ATOM 623 C CA . PHE A 1 81 ? 26.559 10.508 -19.038 1.00 83.75 81 PHE A CA 1
ATOM 624 C C . PHE A 1 81 ? 26.531 10.069 -20.504 1.00 83.75 81 PHE A C 1
ATOM 626 O O . PHE A 1 81 ? 27.498 10.303 -21.230 1.00 83.75 81 PHE A O 1
ATOM 633 N N . GLY A 1 82 ? 25.401 9.532 -20.973 1.00 80.50 82 GLY A N 1
ATOM 634 C CA . GLY A 1 82 ? 25.221 9.234 -22.394 1.00 80.50 82 GLY A CA 1
ATOM 635 C C . GLY A 1 82 ? 25.303 10.480 -23.290 1.00 80.50 82 GLY A C 1
ATOM 636 O O . GLY A 1 82 ? 25.662 10.377 -24.458 1.00 80.50 82 GLY A O 1
ATOM 637 N N . ALA A 1 83 ? 24.986 11.683 -22.785 1.00 82.88 83 ALA A N 1
ATOM 638 C CA . ALA A 1 83 ? 25.154 12.950 -23.521 1.00 82.88 83 ALA A CA 1
ATOM 639 C C . ALA A 1 83 ? 26.620 13.311 -23.707 1.00 82.88 83 ALA A C 1
ATOM 641 O O . ALA A 1 83 ? 27.018 13.740 -24.783 1.00 82.88 83 ALA A O 1
ATOM 642 N N . ALA A 1 84 ? 27.397 13.115 -22.649 1.00 86.25 84 ALA A N 1
ATOM 643 C CA . ALA A 1 84 ? 28.815 13.419 -22.608 1.00 86.25 84 ALA A CA 1
ATOM 644 C C . ALA A 1 84 ? 29.684 12.355 -23.309 1.00 86.25 84 ALA A C 1
ATOM 646 O O . ALA A 1 84 ? 30.906 12.442 -23.259 1.00 86.25 84 ALA A O 1
ATOM 647 N N . GLY A 1 85 ? 29.077 11.357 -23.964 1.00 84.12 85 GLY A N 1
ATOM 648 C CA . GLY A 1 85 ? 29.791 10.326 -24.721 1.00 84.12 85 GLY A CA 1
ATOM 649 C C . GLY A 1 85 ? 30.313 9.161 -23.879 1.00 84.12 85 GLY A C 1
ATOM 650 O O . GLY A 1 85 ? 31.044 8.321 -24.401 1.00 84.12 85 GLY A O 1
ATOM 651 N N . PHE A 1 86 ? 29.933 9.068 -22.600 1.00 80.19 86 PHE A N 1
ATOM 652 C CA . PHE A 1 86 ? 30.287 7.911 -21.781 1.00 80.19 86 PHE A CA 1
ATOM 653 C C . PHE A 1 86 ? 29.538 6.670 -22.248 1.00 80.19 86 PHE A C 1
ATOM 655 O O . PHE A 1 86 ? 28.330 6.707 -22.502 1.00 80.19 86 PHE A O 1
ATOM 662 N N . THR A 1 87 ? 30.257 5.549 -22.296 1.00 74.31 87 THR A N 1
ATOM 663 C CA . THR A 1 87 ? 29.662 4.244 -22.556 1.00 74.31 87 THR A CA 1
ATOM 664 C C . THR A 1 87 ? 29.280 3.524 -21.259 1.00 74.31 87 THR A C 1
ATOM 666 O O . THR A 1 87 ? 29.803 3.809 -20.183 1.00 74.31 87 THR A O 1
ATOM 669 N N . GLY A 1 88 ? 28.310 2.619 -21.343 1.00 71.44 88 GLY A N 1
ATOM 670 C CA . GLY A 1 88 ? 27.833 1.774 -20.257 1.00 71.44 88 GLY A CA 1
ATOM 671 C C . GLY A 1 88 ? 27.832 0.312 -20.704 1.00 71.44 88 GLY A C 1
ATOM 672 O O . GLY A 1 88 ? 27.947 0.045 -21.903 1.00 71.44 88 GLY A O 1
ATOM 673 N N . PRO A 1 89 ? 27.727 -0.639 -19.763 1.00 72.12 89 PRO A N 1
ATOM 674 C CA . PRO A 1 89 ? 27.726 -2.059 -20.089 1.00 72.12 89 PRO A CA 1
ATOM 675 C C . PRO A 1 89 ? 26.575 -2.408 -21.042 1.00 72.12 89 PRO A C 1
ATOM 677 O O . PRO A 1 89 ? 25.455 -1.921 -20.888 1.00 72.12 89 PRO A O 1
ATOM 680 N N . HIS A 1 90 ? 26.859 -3.260 -22.025 1.00 75.38 90 HIS A N 1
ATOM 681 C CA . HIS A 1 90 ? 25.840 -3.851 -22.890 1.00 75.38 90 HIS A CA 1
ATOM 682 C C . HIS A 1 90 ? 25.123 -5.007 -22.172 1.00 75.38 90 HIS A C 1
ATOM 684 O O . HIS A 1 90 ? 25.588 -5.500 -21.145 1.00 75.38 90 HIS A O 1
ATOM 690 N N . ASP A 1 91 ? 23.966 -5.415 -22.699 1.00 79.12 91 ASP A N 1
ATOM 691 C CA . ASP A 1 91 ? 23.203 -6.590 -22.247 1.00 79.12 91 ASP A CA 1
ATOM 692 C C . ASP A 1 91 ? 22.844 -6.598 -20.752 1.00 79.12 91 ASP A C 1
ATOM 694 O O . ASP A 1 91 ? 22.747 -7.635 -20.104 1.00 79.12 91 ASP A O 1
ATOM 698 N N . VAL A 1 92 ? 22.571 -5.419 -20.195 1.00 80.75 92 VAL A N 1
ATOM 699 C CA . VAL A 1 92 ? 22.312 -5.198 -18.757 1.00 80.75 92 VAL A CA 1
ATOM 700 C C . VAL A 1 92 ? 21.069 -5.901 -18.216 1.00 80.75 92 VAL A C 1
ATOM 702 O O . VAL A 1 92 ? 20.906 -6.024 -17.004 1.00 80.75 92 VAL A O 1
ATOM 705 N N . ILE A 1 93 ? 20.196 -6.383 -19.100 1.00 81.25 93 ILE A N 1
ATOM 706 C CA . ILE A 1 93 ? 18.996 -7.139 -18.735 1.00 81.25 93 ILE A CA 1
ATOM 707 C C . ILE A 1 93 ? 19.282 -8.649 -18.740 1.00 81.25 93 ILE A C 1
ATOM 709 O O . ILE A 1 93 ? 19.042 -9.309 -17.730 1.00 81.25 93 ILE A O 1
ATOM 713 N N . GLU A 1 94 ? 19.813 -9.186 -19.843 1.00 85.19 94 GLU A N 1
ATOM 714 C CA . GLU A 1 94 ? 19.871 -10.637 -20.125 1.00 85.19 94 GLU A CA 1
ATOM 715 C C . GLU A 1 94 ? 21.281 -11.241 -20.124 1.00 85.19 94 GLU A C 1
ATOM 717 O O . GLU A 1 94 ? 21.430 -12.471 -20.112 1.00 85.19 94 GLU A O 1
ATOM 722 N N . GLY A 1 95 ? 22.307 -10.387 -20.137 1.00 84.56 95 GLY A N 1
ATOM 723 C CA . GLY A 1 95 ? 23.709 -10.775 -20.172 1.00 84.56 95 GLY A CA 1
ATOM 724 C C . GLY A 1 95 ? 24.095 -11.689 -19.006 1.00 84.56 95 GLY A C 1
ATOM 725 O O . GLY A 1 95 ? 23.328 -11.857 -18.053 1.00 84.56 95 GLY A O 1
ATOM 726 N N . PRO A 1 96 ? 25.295 -12.290 -19.034 1.00 84.38 96 PRO A N 1
ATOM 727 C CA . PRO A 1 96 ? 25.723 -13.269 -18.028 1.00 84.38 96 PRO A CA 1
ATOM 728 C C . PRO A 1 96 ? 25.671 -12.724 -16.591 1.00 84.38 96 PRO A C 1
ATOM 730 O O . PRO A 1 96 ? 25.374 -13.474 -15.665 1.00 84.38 96 PRO A O 1
ATOM 733 N N . PHE A 1 97 ? 25.863 -11.411 -16.427 1.00 82.12 97 PHE A N 1
ATOM 734 C CA . PHE A 1 97 ? 25.714 -10.672 -15.167 1.00 82.12 97 PHE A CA 1
ATOM 735 C C . PHE A 1 97 ? 24.584 -9.626 -15.238 1.00 82.12 97 PHE A C 1
ATOM 737 O O . PHE A 1 97 ? 24.656 -8.573 -14.610 1.00 82.12 97 PHE A O 1
ATOM 744 N N . GLY A 1 98 ? 23.563 -9.880 -16.059 1.00 80.81 98 GLY A N 1
ATOM 745 C CA . GLY A 1 98 ? 22.418 -8.995 -16.263 1.00 80.81 98 GLY A CA 1
ATOM 746 C C . GLY A 1 98 ? 21.377 -9.091 -15.146 1.00 80.81 98 GLY A C 1
ATOM 747 O O . GLY A 1 98 ? 21.327 -10.059 -14.383 1.00 80.81 98 GLY A O 1
ATOM 748 N N . PHE A 1 99 ? 20.505 -8.084 -15.076 1.00 79.75 99 PHE A N 1
ATOM 749 C CA . PHE A 1 99 ? 19.451 -7.942 -14.070 1.00 79.75 99 PHE A CA 1
ATOM 750 C C . PHE A 1 99 ? 18.629 -9.222 -13.863 1.00 79.75 99 PHE A C 1
ATOM 752 O O . PHE A 1 99 ? 18.437 -9.634 -12.720 1.00 79.75 99 PHE A O 1
ATOM 759 N N . LEU A 1 100 ? 18.170 -9.868 -14.941 1.00 83.88 100 LEU A N 1
ATOM 760 C CA . LEU A 1 100 ? 17.293 -11.037 -14.830 1.00 83.88 100 LEU A CA 1
ATOM 761 C C . LEU A 1 100 ? 17.989 -12.212 -14.139 1.00 83.88 100 LEU A C 1
ATOM 763 O O . LEU A 1 100 ? 17.375 -12.880 -13.318 1.00 83.88 100 LEU A O 1
ATOM 767 N N . ARG A 1 101 ? 19.277 -12.438 -14.411 1.00 84.25 101 ARG A N 1
ATOM 768 C CA . ARG A 1 101 ? 20.045 -13.527 -13.786 1.00 84.25 101 ARG A CA 1
ATOM 769 C C . ARG A 1 101 ? 20.452 -13.212 -12.349 1.00 84.25 101 ARG A C 1
ATOM 771 O O . ARG A 1 101 ? 20.579 -14.127 -11.544 1.00 84.25 101 ARG A O 1
ATOM 778 N N . LEU A 1 102 ? 20.678 -11.935 -12.036 1.00 82.56 102 LEU A N 1
ATOM 779 C CA . LEU A 1 102 ? 21.109 -11.499 -10.705 1.00 82.56 102 LEU A CA 1
ATOM 780 C C . LEU A 1 102 ? 19.954 -11.385 -9.704 1.00 82.56 102 LEU A C 1
ATOM 782 O O . LEU A 1 102 ? 20.163 -11.601 -8.512 1.00 82.56 102 LEU A O 1
ATOM 786 N N . ILE A 1 103 ? 18.761 -11.004 -10.166 1.00 78.88 103 ILE A N 1
ATOM 787 C CA . ILE A 1 103 ? 17.632 -10.656 -9.292 1.00 78.88 103 ILE A CA 1
ATOM 788 C C . ILE A 1 103 ? 16.504 -11.688 -9.357 1.00 78.88 103 ILE A C 1
ATOM 790 O O . ILE A 1 103 ? 15.888 -11.977 -8.327 1.00 78.88 103 ILE A O 1
ATOM 794 N N . GLU A 1 104 ? 16.210 -12.248 -10.532 1.00 79.31 104 GLU A N 1
ATOM 795 C CA . GLU A 1 104 ? 15.104 -13.193 -10.688 1.00 79.31 104 GLU A CA 1
ATOM 796 C C . GLU A 1 104 ? 15.562 -14.634 -10.454 1.00 79.31 104 GLU A C 1
ATOM 798 O O . GLU A 1 104 ? 16.624 -15.062 -10.899 1.00 79.31 104 GLU A O 1
ATOM 803 N N . LYS A 1 105 ? 14.719 -15.426 -9.783 1.00 76.19 105 LYS A N 1
ATOM 804 C CA . LYS A 1 105 ? 14.965 -16.870 -9.610 1.00 76.19 105 LYS A CA 1
ATOM 805 C C . LYS A 1 105 ? 14.676 -17.663 -10.884 1.00 76.19 105 LYS A C 1
ATOM 807 O O . LYS A 1 105 ? 15.259 -18.717 -11.103 1.00 76.19 105 LYS A O 1
ATOM 812 N N . ALA A 1 106 ? 13.730 -17.176 -11.679 1.00 80.25 106 ALA A N 1
ATOM 813 C CA . ALA A 1 106 ? 13.366 -17.695 -12.987 1.00 80.25 106 ALA A CA 1
ATOM 814 C C . ALA A 1 106 ? 12.734 -16.554 -13.787 1.00 80.25 106 ALA A C 1
ATOM 816 O O . ALA A 1 106 ? 11.993 -15.748 -13.223 1.00 80.25 106 ALA A O 1
ATOM 817 N N . TYR A 1 107 ? 13.004 -16.495 -15.087 1.00 81.31 107 TYR A N 1
ATOM 818 C CA . TYR A 1 107 ? 12.477 -15.454 -15.962 1.00 81.31 107 TYR A CA 1
ATOM 819 C C . TYR A 1 107 ? 12.159 -16.008 -17.351 1.00 81.31 107 TYR A C 1
ATOM 821 O O . TYR A 1 107 ? 12.766 -16.978 -17.800 1.00 81.31 107 TYR A O 1
ATOM 829 N N . ASP A 1 108 ? 11.215 -15.357 -18.024 1.00 84.19 108 ASP A N 1
ATOM 830 C CA . ASP A 1 108 ? 10.913 -15.550 -19.438 1.00 84.19 108 ASP A CA 1
ATOM 831 C C . ASP A 1 108 ? 11.076 -14.199 -20.135 1.00 84.19 108 ASP A C 1
ATOM 833 O O . ASP A 1 108 ? 10.277 -13.280 -19.940 1.00 84.19 108 ASP A O 1
ATOM 837 N N . ALA A 1 109 ? 12.149 -14.074 -20.913 1.00 82.00 109 ALA A N 1
ATOM 838 C CA . ALA A 1 109 ? 12.497 -12.858 -21.639 1.00 82.00 109 ALA A CA 1
ATOM 839 C C . ALA A 1 109 ? 11.378 -12.396 -22.583 1.00 82.00 109 ALA A C 1
ATOM 841 O O . ALA A 1 109 ? 11.145 -11.194 -22.725 1.00 82.00 109 ALA A O 1
ATOM 842 N N . ASN A 1 110 ? 10.628 -13.337 -23.165 1.00 85.56 110 ASN A N 1
ATOM 843 C CA . ASN A 1 110 ? 9.562 -13.017 -24.110 1.00 85.56 110 ASN A CA 1
ATOM 844 C C . ASN A 1 110 ? 8.439 -12.207 -23.452 1.00 85.56 110 ASN A C 1
ATOM 846 O O . ASN A 1 110 ? 7.779 -11.414 -24.118 1.00 85.56 110 ASN A O 1
ATOM 850 N N . GLN A 1 111 ? 8.242 -12.336 -22.136 1.00 84.12 111 GLN A N 1
ATOM 851 C CA . GLN A 1 111 ? 7.234 -11.553 -21.417 1.00 84.12 111 GLN A CA 1
ATOM 852 C C . GLN A 1 111 ? 7.588 -10.067 -21.310 1.00 84.12 111 GLN A C 1
ATOM 854 O O . GLN A 1 111 ? 6.686 -9.249 -21.150 1.00 84.12 111 GLN A O 1
ATOM 859 N N . LEU A 1 112 ? 8.870 -9.695 -21.404 1.00 81.31 112 LEU A N 1
ATOM 860 C CA . LEU A 1 112 ? 9.290 -8.292 -21.326 1.00 81.31 112 LEU A CA 1
ATOM 861 C C . LEU A 1 112 ? 8.886 -7.495 -22.569 1.00 81.31 112 LEU A C 1
ATOM 863 O O . LEU A 1 112 ? 8.638 -6.293 -22.480 1.00 81.31 112 LEU A O 1
ATOM 867 N N . THR A 1 113 ? 8.831 -8.160 -23.721 1.00 85.19 113 THR A N 1
ATOM 868 C CA . THR A 1 113 ? 8.508 -7.556 -25.021 1.00 85.19 113 THR A CA 1
ATOM 869 C C . THR A 1 113 ? 7.117 -7.943 -25.523 1.00 85.19 113 THR A C 1
ATOM 871 O O . THR A 1 113 ? 6.636 -7.369 -26.503 1.00 85.19 113 THR A O 1
ATOM 874 N N . ALA A 1 114 ? 6.436 -8.868 -24.843 1.00 87.56 114 ALA A N 1
ATOM 875 C CA . ALA A 1 114 ? 5.079 -9.276 -25.174 1.00 87.56 114 ALA A CA 1
ATOM 876 C C . ALA A 1 114 ? 4.124 -8.072 -25.194 1.00 87.56 114 ALA A C 1
ATOM 878 O O . ALA A 1 114 ? 3.947 -7.362 -24.204 1.00 87.56 114 ALA A O 1
ATOM 879 N N . GLY A 1 115 ? 3.487 -7.847 -26.345 1.00 86.69 115 GLY A N 1
ATOM 880 C CA . GLY A 1 115 ? 2.520 -6.765 -26.524 1.00 86.69 115 GLY A CA 1
ATOM 881 C C . GLY A 1 115 ? 3.127 -5.359 -26.582 1.00 86.69 115 GLY A C 1
ATOM 882 O O . GLY A 1 115 ? 2.368 -4.391 -26.519 1.00 86.69 115 GLY A O 1
ATOM 883 N N . LEU A 1 116 ? 4.452 -5.210 -26.717 1.00 88.62 116 LEU A N 1
ATOM 884 C CA . LEU A 1 116 ? 5.093 -3.902 -26.874 1.00 88.62 116 LEU A CA 1
ATOM 885 C C . LEU A 1 116 ? 4.514 -3.163 -28.096 1.00 88.62 116 LEU A C 1
ATOM 887 O O . LEU A 1 116 ? 4.337 -3.748 -29.160 1.00 88.62 116 LEU A O 1
ATOM 891 N N . GLY A 1 117 ? 4.175 -1.882 -27.935 1.00 89.12 117 GLY A N 1
ATOM 892 C CA . GLY A 1 117 ? 3.531 -1.072 -28.982 1.00 89.12 117 GLY A CA 1
ATOM 893 C C . GLY A 1 117 ? 2.013 -1.262 -29.121 1.00 89.12 117 GLY A C 1
ATOM 894 O O . GLY A 1 117 ? 1.362 -0.417 -29.727 1.00 89.12 117 GLY A O 1
ATOM 895 N N . HIS A 1 118 ? 1.436 -2.302 -28.512 1.00 92.62 118 HIS A N 1
ATOM 896 C CA . HIS A 1 118 ? -0.009 -2.572 -28.544 1.00 92.62 118 HIS A CA 1
ATOM 897 C C . HIS A 1 118 ? -0.664 -2.463 -27.164 1.00 92.62 118 HIS A C 1
ATOM 899 O O . HIS A 1 118 ? -1.774 -1.955 -27.029 1.00 92.62 118 HIS A O 1
ATOM 905 N N . THR A 1 119 ? 0.026 -2.929 -26.124 1.00 88.38 119 THR A N 1
ATOM 906 C CA . THR A 1 119 ? -0.451 -2.917 -24.742 1.00 88.38 119 THR A CA 1
ATOM 907 C C . THR A 1 119 ? 0.257 -1.817 -23.970 1.00 88.38 119 THR A C 1
ATOM 909 O O . THR A 1 119 ? 1.451 -1.890 -23.687 1.00 88.38 119 THR A O 1
ATOM 912 N N . PHE A 1 120 ? -0.496 -0.790 -23.587 1.00 89.25 120 PHE A N 1
ATOM 913 C CA . PHE A 1 120 ? 0.029 0.334 -22.822 1.00 89.25 120 PHE A CA 1
ATOM 914 C C . PHE A 1 120 ? -0.253 0.129 -21.332 1.00 89.25 120 PHE A C 1
ATOM 916 O O . PHE A 1 120 ? -1.363 0.370 -20.862 1.00 89.25 120 PHE A O 1
ATOM 923 N N . ALA A 1 121 ? 0.763 -0.288 -20.568 1.00 86.44 121 ALA A N 1
ATOM 924 C CA . ALA A 1 121 ? 0.633 -0.547 -19.127 1.00 86.44 121 ALA A CA 1
ATOM 925 C C . ALA A 1 121 ? 0.158 0.679 -18.317 1.00 86.44 121 ALA A C 1
ATOM 927 O O . ALA A 1 121 ? -0.425 0.518 -17.246 1.00 86.44 121 ALA A O 1
ATOM 928 N N . ILE A 1 122 ? 0.338 1.900 -18.840 1.00 87.94 122 ILE A N 1
ATOM 929 C CA . ILE A 1 122 ? -0.207 3.131 -18.244 1.00 87.94 122 ILE A CA 1
ATOM 930 C C . ILE A 1 122 ? -1.743 3.112 -18.146 1.00 87.94 122 ILE A C 1
ATOM 932 O O . ILE A 1 122 ? -2.303 3.658 -17.202 1.00 87.94 122 ILE A O 1
ATOM 936 N N . ALA A 1 123 ? -2.428 2.420 -19.061 1.00 89.69 123 ALA A N 1
ATOM 937 C CA . ALA A 1 123 ? -3.879 2.241 -19.018 1.00 89.69 123 ALA A CA 1
ATOM 938 C C . ALA A 1 123 ? -4.325 1.192 -17.977 1.00 89.69 123 ALA A C 1
ATOM 940 O O . ALA A 1 123 ? -5.517 1.000 -17.761 1.00 89.69 123 ALA A O 1
ATOM 941 N N . GLN A 1 124 ? -3.378 0.505 -17.330 1.00 87.12 124 GLN A N 1
ATOM 942 C CA . GLN A 1 124 ? -3.624 -0.548 -16.338 1.00 87.12 124 GLN A CA 1
ATOM 943 C C . GLN A 1 124 ? -3.185 -0.125 -14.926 1.00 87.12 124 GLN A C 1
ATOM 945 O O . GLN A 1 124 ? -2.939 -0.961 -14.054 1.00 87.12 124 GLN A O 1
ATOM 950 N N . LEU A 1 125 ? -3.066 1.183 -14.687 1.00 85.12 125 LEU A N 1
ATOM 951 C CA . LEU A 1 125 ? -2.732 1.725 -13.376 1.00 85.12 125 LEU A CA 1
ATOM 952 C C . LEU A 1 125 ? -3.927 1.651 -12.420 1.00 85.12 125 LEU A C 1
ATOM 954 O O . LEU A 1 125 ? -5.084 1.803 -12.804 1.00 85.12 125 LEU A O 1
ATOM 958 N N . SER A 1 126 ? -3.634 1.442 -11.137 1.00 82.88 126 SER A N 1
ATOM 959 C CA . SER A 1 126 ? -4.638 1.474 -10.074 1.00 82.88 126 SER A CA 1
ATOM 960 C C . SER A 1 126 ? -4.526 2.759 -9.263 1.00 82.88 126 SER A C 1
ATOM 962 O O . SER A 1 126 ? -3.450 3.055 -8.736 1.00 82.88 126 SER A O 1
ATOM 964 N N . HIS A 1 127 ? -5.645 3.446 -9.055 1.00 85.69 127 HIS A N 1
ATOM 965 C CA . HIS A 1 127 ? -5.732 4.508 -8.058 1.00 85.69 127 HIS A CA 1
ATOM 966 C C . HIS A 1 127 ? -5.828 3.905 -6.655 1.00 85.69 127 HIS A C 1
ATOM 968 O O . HIS A 1 127 ? -6.478 2.878 -6.437 1.00 85.69 127 HIS A O 1
ATOM 974 N N . LYS A 1 128 ? -5.132 4.516 -5.694 1.00 88.38 128 LYS A N 1
ATOM 975 C CA . LYS A 1 128 ? -5.198 4.098 -4.295 1.00 88.38 128 LYS A CA 1
ATOM 976 C C . LYS A 1 128 ? -6.380 4.797 -3.613 1.00 88.38 128 LYS A C 1
ATOM 978 O O . LYS A 1 128 ? -6.310 6.012 -3.488 1.00 88.38 128 LYS A O 1
ATOM 983 N N . PRO A 1 129 ? -7.402 4.059 -3.140 1.00 90.00 129 PRO A N 1
ATOM 984 C CA . PRO A 1 129 ? -8.479 4.650 -2.342 1.00 90.00 129 PRO A CA 1
ATOM 985 C C . PRO A 1 129 ? -8.004 5.066 -0.946 1.00 90.00 129 PRO A C 1
ATOM 987 O O . PRO A 1 129 ? -8.520 6.022 -0.388 1.00 90.00 129 PRO A O 1
ATOM 990 N N . TYR A 1 130 ? -6.993 4.375 -0.404 1.00 94.00 130 TYR A N 1
ATOM 991 C CA . TYR A 1 130 ? -6.473 4.620 0.938 1.00 94.00 130 TYR A CA 1
ATOM 992 C C . TYR A 1 130 ? -4.989 5.027 0.900 1.00 94.00 130 TYR A C 1
ATOM 994 O O . TYR A 1 130 ? -4.207 4.442 0.135 1.00 94.00 130 TYR A O 1
ATOM 1002 N N . PRO A 1 131 ? -4.559 5.973 1.754 1.00 93.38 131 PRO A N 1
ATOM 1003 C CA . PRO A 1 131 ? -3.164 6.407 1.909 1.00 93.38 131 PRO A CA 1
ATOM 1004 C C . PRO A 1 131 ? -2.269 5.385 2.648 1.00 93.38 131 PRO A C 1
ATOM 1006 O O . PRO A 1 131 ? -1.429 5.749 3.473 1.00 93.38 131 PRO A O 1
ATOM 1009 N N . SER A 1 132 ? -2.412 4.093 2.341 1.00 92.44 132 SER A N 1
ATOM 1010 C CA . SER A 1 132 ? -1.747 2.971 3.015 1.00 92.44 132 SER A CA 1
ATOM 1011 C C . SER A 1 132 ? -1.034 2.013 2.037 1.00 92.44 132 SER A C 1
ATOM 1013 O O . SER A 1 132 ? -0.906 2.249 0.822 1.00 92.44 132 SER A O 1
ATOM 1015 N N . GLY A 1 133 ? -0.459 0.932 2.578 1.00 88.25 133 GLY A N 1
ATOM 1016 C CA . GLY A 1 133 ? 0.102 -0.159 1.781 1.00 88.25 133 GLY A CA 1
ATOM 1017 C C . GLY A 1 133 ? -0.988 -0.973 1.077 1.00 88.25 133 GLY A C 1
ATOM 1018 O O . GLY A 1 133 ? -1.970 -1.357 1.710 1.00 88.25 133 GLY A O 1
ATOM 1019 N N . ARG A 1 134 ? -0.783 -1.321 -0.207 1.00 87.19 134 ARG A N 1
ATOM 1020 C CA . ARG A 1 134 ? -1.776 -2.006 -1.071 1.00 87.19 134 ARG A CA 1
ATOM 1021 C C . ARG A 1 134 ? -2.403 -3.250 -0.431 1.00 87.19 134 ARG A C 1
ATOM 1023 O O . ARG A 1 134 ? -3.588 -3.488 -0.624 1.00 87.19 134 ARG A O 1
ATOM 1030 N N . ALA A 1 135 ? -1.624 -4.007 0.340 1.00 89.12 135 ALA A N 1
ATOM 1031 C CA . ALA A 1 135 ? -2.082 -5.213 1.026 1.00 89.12 135 ALA A CA 1
ATOM 1032 C C . ALA A 1 135 ? -3.213 -4.959 2.045 1.00 89.12 135 ALA A C 1
ATOM 1034 O O . ALA A 1 135 ? -3.993 -5.864 2.311 1.00 89.12 135 ALA A O 1
ATOM 1035 N N . SER A 1 136 ? -3.344 -3.741 2.581 1.00 92.06 136 SER A N 1
ATOM 1036 C CA . SER A 1 136 ? -4.427 -3.385 3.512 1.00 92.06 136 SER A CA 1
ATOM 1037 C C . SER A 1 136 ? -5.748 -3.034 2.820 1.00 92.06 136 SER A C 1
ATOM 1039 O O . SER A 1 136 ? -6.796 -3.104 3.448 1.00 92.06 136 SER A O 1
ATOM 1041 N N . HIS A 1 137 ? -5.739 -2.684 1.530 1.00 91.50 137 HIS A N 1
ATOM 1042 C CA . HIS A 1 137 ? -6.891 -2.029 0.898 1.00 91.50 137 HIS A CA 1
ATOM 1043 C C . HIS A 1 137 ? -8.136 -2.916 0.862 1.00 91.50 137 HIS A C 1
ATOM 1045 O O . HIS A 1 137 ? -9.228 -2.427 1.106 1.00 91.50 137 HIS A O 1
ATOM 1051 N N . GLY A 1 138 ? -7.978 -4.214 0.582 1.00 88.75 138 GLY A N 1
ATOM 1052 C CA . GLY A 1 138 ? -9.119 -5.131 0.552 1.00 88.75 138 GLY A CA 1
ATOM 1053 C C . GLY A 1 138 ? -9.792 -5.273 1.919 1.00 88.75 138 GLY A C 1
ATOM 1054 O O . GLY A 1 138 ? -11.010 -5.353 1.994 1.00 88.75 138 GLY A O 1
ATOM 1055 N N . ALA A 1 139 ? -9.007 -5.251 2.998 1.00 90.44 139 ALA A N 1
ATOM 1056 C CA . ALA A 1 139 ? -9.524 -5.283 4.362 1.00 90.44 139 ALA A CA 1
ATOM 1057 C C . ALA A 1 139 ? -10.284 -4.002 4.715 1.00 90.44 139 ALA A C 1
ATOM 1059 O O . ALA A 1 139 ? -11.383 -4.066 5.254 1.00 90.44 139 ALA A O 1
ATOM 1060 N N . LEU A 1 140 ? -9.692 -2.851 4.388 1.00 94.19 140 LEU A N 1
ATOM 1061 C CA . LEU A 1 140 ? -10.281 -1.540 4.646 1.00 94.19 140 LEU A CA 1
ATOM 1062 C C . LEU A 1 140 ? -11.590 -1.360 3.883 1.00 94.19 140 LEU A C 1
ATOM 1064 O O . LEU A 1 140 ? -12.562 -0.909 4.467 1.00 94.19 140 LEU A O 1
ATOM 1068 N N . GLU A 1 141 ? -11.646 -1.814 2.632 1.00 92.56 141 GLU A N 1
ATOM 1069 C CA . GLU A 1 141 ? -12.871 -1.784 1.835 1.00 92.56 141 GLU A CA 1
ATOM 1070 C C . GLU A 1 141 ? -13.992 -2.618 2.463 1.00 92.56 141 GLU A C 1
ATOM 1072 O O . GLU A 1 141 ? -15.129 -2.169 2.569 1.00 92.56 141 GLU A O 1
ATOM 1077 N N . VAL A 1 142 ? -13.673 -3.832 2.926 1.00 90.81 142 VAL A N 1
ATOM 1078 C CA . VAL A 1 142 ? -14.653 -4.691 3.601 1.00 90.81 142 VAL A CA 1
ATOM 1079 C C . VAL A 1 142 ? -15.159 -4.029 4.880 1.00 90.81 142 VAL A C 1
ATOM 1081 O O . VAL A 1 142 ? -16.366 -3.985 5.088 1.00 90.81 142 VAL A O 1
ATOM 1084 N N . LEU A 1 143 ? -14.263 -3.494 5.714 1.00 93.25 143 LEU A N 1
ATOM 1085 C CA . LEU A 1 143 ? -14.635 -2.825 6.963 1.00 93.25 143 LEU A CA 1
ATOM 1086 C C . LEU A 1 143 ? -15.451 -1.558 6.725 1.00 93.25 143 LEU A C 1
ATOM 1088 O O . LEU A 1 143 ? -16.426 -1.331 7.436 1.00 93.25 143 LEU A O 1
ATOM 1092 N N . LYS A 1 144 ? -15.094 -0.770 5.708 1.00 94.88 144 LYS A N 1
ATOM 1093 C CA . LYS A 1 144 ? -15.877 0.393 5.308 1.00 94.88 144 LYS A CA 1
ATOM 1094 C C . LYS A 1 144 ? -17.315 -0.025 4.998 1.00 94.88 144 LYS A C 1
ATOM 1096 O O . LYS A 1 144 ? -18.238 0.503 5.601 1.00 94.88 144 LYS A O 1
ATOM 1101 N N . ASN A 1 145 ? -17.493 -1.043 4.160 1.00 93.38 145 ASN A N 1
ATOM 1102 C CA . ASN A 1 145 ? -18.819 -1.474 3.722 1.00 93.38 145 ASN A CA 1
ATOM 1103 C C . ASN A 1 145 ? -19.675 -2.068 4.853 1.00 93.38 145 ASN A C 1
ATOM 1105 O O . ASN A 1 145 ? -20.873 -1.813 4.908 1.00 93.38 145 ASN A O 1
ATOM 1109 N N . IL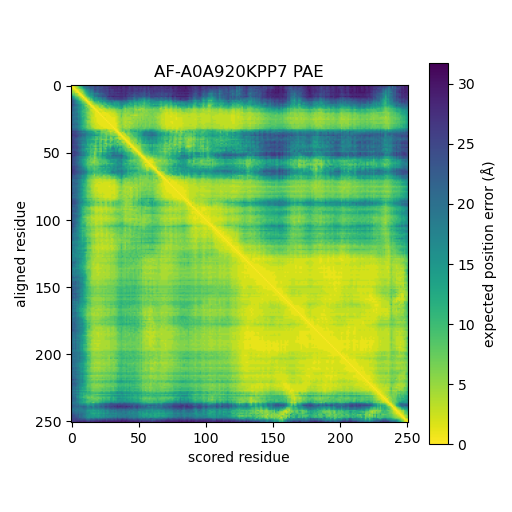E A 1 146 ? -19.095 -2.895 5.732 1.00 91.81 146 ILE A N 1
ATOM 1110 C CA . ILE A 1 146 ? -19.881 -3.643 6.734 1.00 91.81 146 ILE A CA 1
ATOM 1111 C C . ILE A 1 146 ? -19.987 -2.944 8.093 1.00 91.81 146 ILE A C 1
ATOM 1113 O O . ILE A 1 146 ? -20.819 -3.347 8.899 1.00 91.81 146 ILE A O 1
ATOM 1117 N N . VAL A 1 147 ? -19.123 -1.964 8.377 1.00 93.62 147 VAL A N 1
ATOM 1118 C CA . VAL A 1 147 ? -19.100 -1.238 9.658 1.00 93.62 147 VAL A CA 1
ATOM 1119 C C . VAL A 1 147 ? -19.466 0.220 9.444 1.00 93.62 147 VAL A C 1
ATOM 1121 O O . VAL A 1 147 ? -20.490 0.667 9.952 1.00 93.62 147 VAL A O 1
ATOM 1124 N N . VAL A 1 148 ? -18.640 0.947 8.686 1.00 95.69 148 VAL A N 1
ATOM 1125 C CA . VAL A 1 148 ? -18.767 2.403 8.538 1.00 95.69 148 VAL A CA 1
ATOM 1126 C C . VAL A 1 148 ? -20.057 2.756 7.803 1.00 95.69 148 VAL A C 1
ATOM 1128 O O . VAL A 1 148 ? -20.886 3.487 8.333 1.00 95.69 148 VAL A O 1
ATOM 1131 N N . ASP A 1 149 ? -20.272 2.170 6.627 1.00 95.69 149 ASP A N 1
ATOM 1132 C CA . ASP A 1 149 ? -21.434 2.457 5.779 1.00 95.69 149 ASP A CA 1
ATOM 1133 C C . ASP A 1 149 ? -22.732 1.878 6.363 1.00 95.69 149 ASP A C 1
ATOM 1135 O O . ASP A 1 149 ? -23.823 2.349 6.052 1.00 95.69 149 ASP A O 1
ATOM 1139 N N . ALA A 1 150 ? -22.615 0.891 7.256 1.00 94.19 150 ALA A N 1
ATOM 1140 C CA . ALA A 1 150 ? -23.725 0.346 8.031 1.00 94.19 150 ALA A CA 1
ATOM 1141 C C . ALA A 1 150 ? -24.037 1.157 9.308 1.00 94.19 150 ALA A C 1
ATOM 1143 O O . ALA A 1 150 ? -24.996 0.835 10.007 1.00 94.19 150 ALA A O 1
ATOM 1144 N N . GLY A 1 151 ? -23.241 2.183 9.638 1.00 94.25 151 GLY A N 1
ATOM 1145 C CA . GLY A 1 151 ? -23.446 3.027 10.818 1.00 94.25 151 GLY A CA 1
ATOM 1146 C C . GLY A 1 151 ? -23.215 2.314 12.154 1.00 94.25 151 GLY A C 1
ATOM 1147 O O . GLY A 1 151 ? -23.792 2.706 13.167 1.00 94.25 151 GLY A O 1
ATOM 1148 N N . ILE A 1 152 ? -22.400 1.254 12.178 1.00 93.19 152 ILE A N 1
ATOM 1149 C CA . ILE A 1 152 ? -22.120 0.498 13.404 1.00 93.19 152 ILE A CA 1
ATOM 1150 C C . ILE A 1 152 ? -21.166 1.314 14.290 1.00 93.19 152 ILE A C 1
ATOM 1152 O O . ILE A 1 152 ? -20.032 1.575 13.878 1.00 93.19 152 ILE A O 1
ATOM 1156 N N . PRO A 1 153 ? -21.564 1.693 15.520 1.00 92.81 153 PRO A N 1
ATOM 1157 C CA . PRO A 1 153 ? -20.722 2.522 16.368 1.00 92.81 153 PRO A CA 1
ATOM 1158 C C . PRO A 1 153 ? -19.491 1.736 16.850 1.00 92.81 153 PRO A C 1
ATOM 1160 O O . PRO A 1 153 ? -19.630 0.563 17.224 1.00 92.81 153 PRO A O 1
ATOM 1163 N N . PRO A 1 154 ? -18.299 2.365 16.934 1.00 92.62 154 PRO A N 1
ATOM 1164 C CA . PRO A 1 154 ? -17.069 1.686 17.341 1.00 92.62 154 PRO A CA 1
ATOM 1165 C C . PRO A 1 154 ? -17.185 0.959 18.685 1.00 92.62 154 PRO A C 1
ATOM 1167 O O . PRO A 1 154 ? -16.609 -0.115 18.843 1.00 92.62 154 PRO A O 1
ATOM 1170 N N . SER A 1 155 ? -17.950 1.509 19.635 1.00 91.62 155 SER A N 1
ATOM 1171 C CA . SER A 1 155 ? -18.179 0.949 20.976 1.00 91.62 155 SER A CA 1
ATOM 1172 C C . SER A 1 155 ? -18.929 -0.386 20.977 1.00 91.62 155 SER A C 1
ATOM 1174 O O . SER A 1 155 ? -18.765 -1.180 21.898 1.00 91.62 155 SER A O 1
ATOM 1176 N N . SER A 1 156 ? -19.720 -0.668 19.940 1.00 92.44 156 SER A N 1
ATOM 1177 C CA . SER A 1 156 ? -20.501 -1.907 19.839 1.00 92.44 156 SER A CA 1
ATOM 1178 C C . SER A 1 156 ? -19.684 -3.111 19.365 1.00 92.44 156 SER A C 1
ATOM 1180 O O . SER A 1 156 ? -20.137 -4.251 19.463 1.00 92.44 156 SER A O 1
ATOM 1182 N N . ILE A 1 157 ? -18.469 -2.884 18.865 1.00 93.06 157 ILE A N 1
ATOM 1183 C CA . ILE A 1 157 ? -17.604 -3.931 18.325 1.00 93.06 157 ILE A CA 1
ATOM 1184 C C . ILE A 1 157 ? -16.767 -4.506 19.477 1.00 93.06 157 ILE A C 1
ATOM 1186 O O . ILE A 1 157 ? -16.104 -3.786 20.205 1.00 93.06 157 ILE A O 1
ATOM 1190 N N . ALA A 1 158 ? -16.762 -5.812 19.680 1.00 91.81 158 ALA A N 1
ATOM 1191 C CA . ALA A 1 158 ? -15.910 -6.472 20.669 1.00 91.81 158 ALA A CA 1
ATOM 1192 C C . ALA A 1 158 ? -14.594 -6.966 20.058 1.00 91.81 158 ALA A C 1
ATOM 1194 O O . ALA A 1 158 ? -13.580 -6.989 20.743 1.00 91.81 158 ALA A O 1
ATOM 1195 N N . SER A 1 159 ? -14.608 -7.417 18.801 1.00 93.44 159 SER A N 1
ATOM 1196 C CA . SER A 1 159 ? -13.394 -7.795 18.072 1.00 93.44 159 SER A CA 1
ATOM 1197 C C . SER A 1 159 ? -13.627 -7.907 16.567 1.00 93.44 159 SER A C 1
ATOM 1199 O O . SER A 1 159 ? -14.750 -8.136 16.107 1.00 93.44 159 SER A O 1
ATOM 1201 N N . ILE A 1 160 ? -12.537 -7.772 15.811 1.00 93.00 160 ILE A N 1
ATOM 1202 C CA . ILE A 1 160 ? -12.464 -7.914 14.359 1.00 93.00 160 ILE A CA 1
ATOM 1203 C C . ILE A 1 160 ? -11.494 -9.051 14.043 1.00 93.00 160 ILE A C 1
ATOM 1205 O O . ILE A 1 160 ? -10.344 -9.057 14.486 1.00 93.00 160 ILE A O 1
ATOM 1209 N N . SER A 1 161 ? -11.937 -10.015 13.243 1.00 91.50 161 SER A N 1
ATOM 1210 C CA . SER A 1 161 ? -11.061 -11.066 12.726 1.00 91.50 161 SER A CA 1
ATOM 1211 C C . SER A 1 161 ? -11.111 -11.111 11.213 1.00 91.50 161 SER A C 1
ATOM 1213 O O . SER A 1 161 ? -12.190 -11.262 10.643 1.00 91.50 161 SER A O 1
ATOM 1215 N N . LEU A 1 162 ? -9.948 -10.994 10.574 1.00 89.38 162 LEU A N 1
ATOM 1216 C CA . LEU A 1 162 ? -9.799 -11.024 9.128 1.00 89.38 162 LEU A CA 1
ATOM 1217 C C . LEU A 1 162 ? -8.973 -12.232 8.693 1.00 89.38 162 LEU A C 1
ATOM 1219 O O . LEU A 1 162 ? -7.847 -12.418 9.139 1.00 89.38 162 LEU A O 1
ATOM 1223 N N . SER A 1 163 ? -9.495 -13.003 7.746 1.00 88.38 163 SER A N 1
ATOM 1224 C CA . SER A 1 163 ? -8.751 -14.074 7.077 1.00 88.38 163 SER A CA 1
ATOM 1225 C C . SER A 1 163 ? -8.150 -13.585 5.751 1.00 88.38 163 SER A C 1
ATOM 1227 O O . SER A 1 163 ? -8.878 -13.042 4.916 1.00 88.38 163 SER A O 1
ATOM 1229 N N . ALA A 1 164 ? -6.839 -13.753 5.538 1.00 86.12 164 ALA A N 1
ATOM 1230 C CA . ALA A 1 164 ? -6.131 -13.240 4.360 1.00 86.12 164 ALA A CA 1
ATOM 1231 C C . ALA A 1 164 ? -4.930 -14.114 3.932 1.00 86.12 164 ALA A C 1
ATOM 1233 O O . ALA A 1 164 ? -4.382 -14.848 4.755 1.00 86.12 164 ALA A O 1
ATOM 1234 N N . PRO A 1 165 ? -4.462 -14.019 2.670 1.00 87.00 165 PRO A N 1
ATOM 1235 C CA . PRO A 1 165 ? -3.246 -14.699 2.226 1.00 87.00 165 PRO A CA 1
ATOM 1236 C C . PRO A 1 165 ? -2.015 -14.344 3.061 1.00 87.00 165 PRO A C 1
ATOM 1238 O O . PRO A 1 165 ? -1.884 -13.229 3.579 1.00 87.00 165 PRO A O 1
ATOM 1241 N N . ARG A 1 166 ? -1.053 -15.273 3.116 1.00 86.94 166 ARG A N 1
ATOM 1242 C CA . ARG A 1 166 ? 0.191 -15.134 3.894 1.00 86.94 166 ARG A CA 1
ATOM 1243 C C . ARG A 1 166 ? 0.949 -13.839 3.598 1.00 86.94 166 ARG A C 1
ATOM 1245 O O . ARG A 1 166 ? 1.517 -13.245 4.513 1.00 86.94 166 ARG A O 1
ATOM 1252 N N . LEU A 1 167 ? 0.948 -13.386 2.344 1.00 84.62 167 LEU A N 1
ATOM 1253 C CA . LEU A 1 167 ? 1.601 -12.137 1.956 1.00 84.62 167 LEU A CA 1
ATOM 1254 C C . LEU A 1 167 ? 0.966 -10.914 2.631 1.00 84.62 167 LEU A C 1
ATOM 1256 O O . LEU A 1 167 ? 1.688 -10.044 3.110 1.00 84.62 167 LEU A O 1
ATOM 1260 N N . ILE A 1 168 ? -0.367 -10.860 2.713 1.00 87.50 168 ILE A N 1
ATOM 1261 C CA . ILE A 1 168 ? -1.077 -9.766 3.385 1.00 87.50 168 ILE A CA 1
ATOM 1262 C C . ILE A 1 168 ? -0.703 -9.752 4.866 1.00 87.50 168 ILE A C 1
ATOM 1264 O O . ILE A 1 168 ? -0.243 -8.726 5.365 1.00 87.50 168 ILE A O 1
ATOM 1268 N N . HIS A 1 169 ? -0.786 -10.905 5.536 1.00 88.81 169 HIS A N 1
ATOM 1269 C CA . HIS A 1 169 ? -0.357 -11.036 6.929 1.00 88.81 169 HIS A CA 1
ATOM 1270 C C . HIS A 1 169 ? 1.080 -10.539 7.130 1.00 88.81 169 HIS A C 1
ATOM 1272 O O . HIS A 1 169 ? 1.347 -9.680 7.967 1.00 88.81 169 HIS A O 1
ATOM 1278 N N . ARG A 1 170 ? 2.016 -11.011 6.304 1.00 87.88 170 ARG A N 1
ATOM 1279 C CA . ARG A 1 170 ? 3.427 -10.625 6.385 1.00 87.88 170 ARG A CA 1
ATOM 1280 C C . ARG A 1 170 ? 3.654 -9.117 6.224 1.00 87.88 170 ARG A C 1
ATOM 1282 O O . ARG A 1 170 ? 4.562 -8.579 6.848 1.0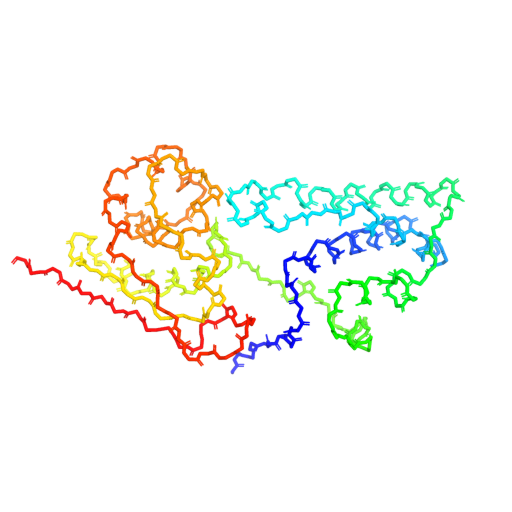0 87.88 170 ARG A O 1
ATOM 1289 N N . LEU A 1 171 ? 2.883 -8.444 5.371 1.00 87.44 171 LEU A N 1
ATOM 1290 C CA . LEU A 1 171 ? 3.109 -7.034 5.055 1.00 87.44 171 LEU A CA 1
ATOM 1291 C C . LEU A 1 171 ? 2.422 -6.076 6.028 1.00 87.44 171 LEU A C 1
ATOM 1293 O O . LEU A 1 171 ? 2.983 -5.007 6.279 1.00 87.44 171 LEU A O 1
ATOM 1297 N N . VAL A 1 172 ? 1.235 -6.432 6.539 1.00 91.75 172 VAL A N 1
ATOM 1298 C CA . VAL A 1 172 ? 0.388 -5.488 7.286 1.00 91.75 172 VAL A CA 1
ATOM 1299 C C . VAL A 1 172 ? -0.067 -5.940 8.679 1.00 91.75 172 VAL A C 1
ATOM 1301 O O . VAL A 1 172 ? -0.729 -5.165 9.362 1.00 91.75 172 VAL A O 1
ATOM 1304 N N . SER A 1 173 ? 0.310 -7.130 9.163 1.00 91.06 173 SER A N 1
ATOM 1305 C CA . SER A 1 173 ? -0.068 -7.623 10.508 1.00 91.06 173 SER A CA 1
ATOM 1306 C C . SER A 1 173 ? 0.718 -6.984 11.668 1.00 91.06 173 SER A C 1
ATOM 1308 O O . SER A 1 173 ? 1.037 -7.644 12.656 1.00 91.06 173 SER A O 1
ATOM 1310 N N . ARG A 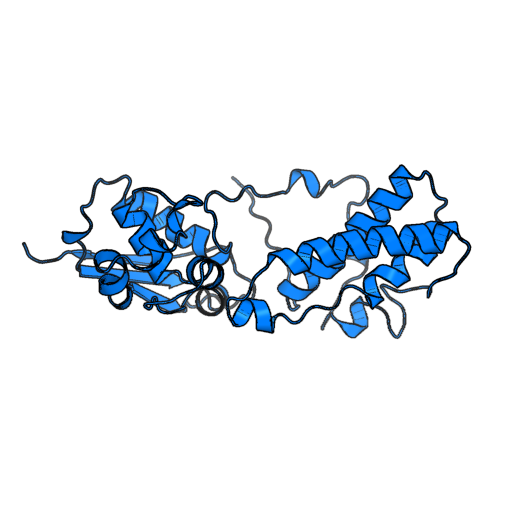1 174 ? 1.106 -5.715 11.543 1.00 92.19 174 ARG A N 1
ATOM 1311 C CA . ARG A 1 174 ? 1.933 -5.030 12.544 1.00 92.19 174 ARG A CA 1
ATOM 1312 C C . ARG A 1 174 ? 1.063 -4.547 13.707 1.00 92.19 174 ARG A C 1
ATOM 1314 O O . ARG A 1 174 ? 0.059 -3.888 13.423 1.00 92.19 174 ARG A O 1
ATOM 1321 N N . PRO A 1 175 ? 1.426 -4.814 14.973 1.00 93.19 175 PRO A N 1
ATOM 1322 C CA . PRO A 1 175 ? 0.654 -4.326 16.110 1.00 93.19 175 PRO A CA 1
ATOM 1323 C C . PRO A 1 175 ? 0.671 -2.798 16.148 1.00 93.19 175 PRO A C 1
ATOM 1325 O O . PRO A 1 175 ? 1.692 -2.178 15.854 1.00 93.19 175 PRO A O 1
ATOM 1328 N N . SER A 1 176 ? -0.451 -2.183 16.508 1.00 94.44 176 SER A N 1
ATOM 1329 C CA . SER A 1 176 ? -0.474 -0.753 16.804 1.00 94.44 176 SER A CA 1
ATOM 1330 C C . SER A 1 176 ? 0.121 -0.500 18.187 1.00 94.44 176 SER A C 1
ATOM 1332 O O . SER A 1 176 ? -0.196 -1.224 19.129 1.00 94.44 176 SER A O 1
ATOM 1334 N N . HIS A 1 177 ? 0.962 0.522 18.328 1.00 94.06 177 HIS A N 1
ATOM 1335 C CA . HIS A 1 177 ? 1.559 0.889 19.612 1.00 94.06 177 HIS A CA 1
ATOM 1336 C C . HIS A 1 177 ? 1.789 2.408 19.721 1.00 94.06 177 HIS A C 1
ATOM 1338 O O . HIS A 1 177 ? 1.875 3.092 18.698 1.00 94.06 177 HIS A O 1
ATOM 1344 N N . PRO A 1 178 ? 1.930 2.965 20.935 1.00 93.94 178 PRO A N 1
ATOM 1345 C CA . PRO A 1 178 ? 2.321 4.362 21.103 1.00 93.94 178 PRO A CA 1
ATOM 1346 C C . PRO A 1 178 ? 3.677 4.656 20.441 1.00 93.94 178 PRO A C 1
ATOM 1348 O O . PRO A 1 178 ? 4.572 3.809 20.434 1.00 93.94 178 PRO A O 1
ATOM 1351 N N . GLY A 1 179 ? 3.841 5.854 19.876 1.00 93.12 179 GLY A N 1
ATOM 1352 C CA . GLY A 1 179 ? 5.104 6.280 19.254 1.00 93.12 179 GLY A CA 1
ATOM 1353 C C . GLY A 1 179 ? 5.402 5.662 17.880 1.00 93.12 179 GLY A C 1
ATOM 1354 O O . GLY A 1 179 ? 6.529 5.760 17.395 1.00 93.12 179 GLY A O 1
ATOM 1355 N N . MET A 1 180 ? 4.421 5.025 17.230 1.00 94.56 180 MET A N 1
ATOM 1356 C CA . MET A 1 180 ? 4.554 4.599 15.833 1.00 94.56 180 MET A CA 1
ATOM 1357 C C . MET A 1 180 ? 4.886 5.781 14.919 1.00 94.56 180 MET A C 1
ATOM 1359 O O . MET A 1 180 ? 4.286 6.849 15.007 1.00 94.56 180 MET A O 1
ATOM 1363 N N . SER A 1 181 ? 5.774 5.557 13.951 1.00 94.25 181 SER A N 1
ATOM 1364 C CA . SER A 1 181 ? 5.941 6.506 12.851 1.00 94.25 181 SER A CA 1
ATOM 1365 C C . SER A 1 181 ? 4.750 6.429 11.888 1.00 94.25 181 SER A C 1
ATOM 1367 O O . SER A 1 181 ? 4.153 5.366 11.695 1.00 94.25 181 SER A O 1
ATOM 1369 N N . ALA A 1 182 ? 4.470 7.519 11.169 1.00 93.44 182 ALA A N 1
ATOM 1370 C CA . ALA A 1 182 ? 3.450 7.531 10.117 1.00 93.44 182 ALA A CA 1
ATOM 1371 C C . ALA A 1 182 ? 3.653 6.416 9.067 1.00 93.44 182 ALA A C 1
ATOM 1373 O O . ALA A 1 182 ? 2.699 5.834 8.559 1.00 93.44 182 ALA A O 1
ATOM 1374 N N . ASN A 1 183 ? 4.903 6.080 8.732 1.00 90.88 183 ASN A N 1
ATOM 1375 C CA . ASN A 1 183 ? 5.207 5.017 7.768 1.00 90.88 183 ASN A CA 1
ATOM 1376 C C . ASN A 1 183 ? 4.973 3.614 8.330 1.00 90.88 183 ASN A C 1
ATOM 1378 O O . ASN A 1 183 ? 4.578 2.722 7.580 1.00 90.88 183 ASN A O 1
ATOM 1382 N N . TYR A 1 184 ? 5.201 3.422 9.629 1.00 93.31 184 TYR A N 1
ATOM 1383 C CA . TYR A 1 184 ? 4.838 2.187 10.306 1.00 93.31 184 TYR A CA 1
ATOM 1384 C C . TYR A 1 184 ? 3.316 2.012 10.312 1.00 93.31 184 TYR A C 1
ATOM 1386 O O . TYR A 1 184 ? 2.823 0.968 9.888 1.00 93.31 184 TYR A O 1
ATOM 1394 N N . ALA A 1 185 ? 2.582 3.057 10.704 1.00 95.12 185 ALA A N 1
ATOM 1395 C CA . ALA A 1 185 ? 1.124 3.058 10.786 1.00 95.12 185 ALA A CA 1
ATOM 1396 C C . ALA A 1 185 ? 0.446 2.752 9.437 1.00 95.12 185 ALA A C 1
ATOM 1398 O O . ALA A 1 185 ? -0.497 1.969 9.383 1.00 95.12 185 ALA A O 1
ATOM 1399 N N . ARG A 1 186 ? 0.990 3.247 8.314 1.00 94.19 186 ARG A N 1
ATOM 1400 C CA . ARG A 1 186 ? 0.527 2.910 6.944 1.00 94.19 186 ARG A CA 1
ATOM 1401 C C . ARG A 1 186 ? 0.624 1.424 6.578 1.00 94.19 186 ARG A C 1
ATOM 1403 O O . ARG A 1 186 ? 0.086 1.012 5.546 1.00 94.19 186 ARG A O 1
ATOM 1410 N N . LEU A 1 187 ? 1.342 0.643 7.380 1.00 93.12 187 LEU A N 1
ATOM 1411 C CA . LEU A 1 187 ? 1.548 -0.796 7.241 1.00 93.12 187 LEU A CA 1
ATOM 1412 C C . LEU A 1 187 ? 1.077 -1.562 8.493 1.00 93.12 187 LEU A C 1
ATOM 1414 O O . LEU A 1 187 ? 1.416 -2.729 8.645 1.00 93.12 187 LEU A O 1
ATOM 1418 N N . SER A 1 188 ? 0.316 -0.932 9.390 1.00 95.38 188 SER A N 1
ATOM 1419 C CA . SER A 1 188 ? -0.342 -1.591 10.521 1.00 95.38 188 SER A CA 1
ATOM 1420 C C . SER A 1 188 ? -1.833 -1.674 10.228 1.00 95.38 188 SER A C 1
ATOM 1422 O O . SER A 1 188 ? -2.561 -0.695 10.363 1.00 95.38 188 SER A O 1
ATOM 1424 N N . LEU A 1 189 ? -2.297 -2.841 9.781 1.00 95.50 189 LEU A N 1
ATOM 1425 C CA . LEU A 1 189 ? -3.716 -3.059 9.528 1.00 95.50 189 LEU A CA 1
ATOM 1426 C C . LEU A 1 189 ? -4.587 -2.895 10.787 1.00 95.50 189 LEU A C 1
ATOM 1428 O O . LEU A 1 189 ? -5.638 -2.284 10.637 1.00 95.50 189 LEU A O 1
ATOM 1432 N N . PRO A 1 190 ? -4.173 -3.332 11.997 1.00 96.00 190 PRO A N 1
ATOM 1433 C CA . PRO A 1 190 ? -4.900 -3.024 13.230 1.00 96.00 190 PRO A CA 1
ATOM 1434 C C . PRO A 1 190 ? -5.145 -1.522 13.419 1.00 96.00 190 PRO A C 1
ATOM 1436 O O . PRO A 1 190 ? -6.284 -1.110 13.617 1.00 96.00 190 PRO A O 1
ATOM 1439 N N . TYR A 1 191 ? -4.100 -0.696 13.276 1.00 97.56 191 TYR A N 1
ATOM 1440 C CA . TYR A 1 191 ? -4.236 0.760 13.365 1.00 97.56 191 TYR A CA 1
ATOM 1441 C C . TYR A 1 191 ? -5.175 1.304 12.285 1.00 97.56 191 TYR A C 1
ATOM 1443 O O . TYR A 1 191 ? -6.098 2.050 12.588 1.00 97.56 191 TYR A O 1
ATOM 1451 N N . LEU A 1 192 ? -4.957 0.921 11.022 1.00 97.62 192 LEU A N 1
ATOM 1452 C CA . LEU A 1 192 ? -5.741 1.423 9.891 1.00 97.62 192 LEU A CA 1
ATOM 1453 C C . LEU A 1 192 ? -7.222 1.040 9.994 1.00 97.62 192 LEU A C 1
ATOM 1455 O O . LEU A 1 192 ? -8.076 1.853 9.659 1.00 97.62 192 LEU A O 1
ATOM 1459 N N . ALA A 1 193 ? -7.519 -0.181 10.445 1.00 96.88 193 ALA A N 1
ATOM 1460 C CA . ALA A 1 193 ? -8.876 -0.680 10.621 1.00 96.88 193 ALA A CA 1
ATOM 1461 C C . ALA A 1 193 ? -9.636 0.149 11.657 1.00 96.88 193 ALA A C 1
ATOM 1463 O O . ALA A 1 193 ? -10.705 0.672 11.357 1.00 96.88 193 ALA A O 1
ATOM 1464 N N . TRP A 1 194 ? -9.064 0.320 12.851 1.00 97.31 194 TRP A N 1
ATOM 1465 C CA . TRP A 1 194 ? -9.706 1.117 13.890 1.00 97.31 194 TRP A CA 1
ATOM 1466 C C . TRP A 1 194 ? -9.751 2.591 13.526 1.00 97.31 194 TRP A C 1
ATOM 1468 O O . TRP A 1 194 ? -10.790 3.215 13.689 1.00 97.31 194 TRP A O 1
ATOM 1478 N N . ARG A 1 195 ? -8.689 3.140 12.934 1.00 97.81 195 ARG A N 1
ATOM 1479 C CA . ARG A 1 195 ? -8.697 4.536 12.502 1.00 97.81 195 ARG A CA 1
ATOM 1480 C C . ARG A 1 195 ? -9.811 4.823 11.494 1.00 97.81 195 ARG A C 1
ATOM 1482 O O . ARG A 1 195 ? -10.511 5.814 11.664 1.00 97.81 195 ARG A O 1
ATOM 1489 N N . LEU A 1 196 ? -10.012 3.933 10.517 1.00 97.88 196 LEU A N 1
ATOM 1490 C CA . LEU A 1 196 ? -11.123 4.006 9.564 1.00 97.88 196 LEU A CA 1
ATOM 1491 C C . LEU A 1 196 ? -12.485 3.932 10.266 1.00 97.88 196 LEU A C 1
ATOM 1493 O O . LEU A 1 196 ? -13.385 4.682 9.923 1.00 97.88 196 LEU A O 1
ATOM 1497 N N . ILE A 1 197 ? -12.645 3.033 11.237 1.00 97.06 197 ILE A N 1
ATOM 1498 C CA . ILE A 1 197 ? -13.912 2.855 11.961 1.00 97.06 197 ILE A CA 1
ATOM 1499 C C . ILE A 1 197 ? -14.255 4.084 12.815 1.00 97.06 197 ILE A C 1
ATOM 1501 O O . ILE A 1 197 ? -15.420 4.456 12.896 1.00 97.06 197 ILE A O 1
ATOM 1505 N N . PHE A 1 198 ? -13.260 4.717 13.439 1.00 96.56 198 PHE A N 1
ATOM 1506 C CA . PHE A 1 198 ? -13.473 5.910 14.260 1.00 96.56 198 PHE A CA 1
ATOM 1507 C C . PHE A 1 198 ? -13.669 7.187 13.434 1.00 96.56 198 PHE A C 1
ATOM 1509 O O . PHE A 1 198 ? -14.517 7.999 13.787 1.00 96.56 198 PHE A O 1
ATOM 1516 N N . ASP A 1 199 ? -12.889 7.388 12.366 1.00 95.75 199 ASP A N 1
ATOM 1517 C CA . ASP A 1 199 ? -12.973 8.610 11.546 1.00 95.75 199 ASP A CA 1
ATOM 1518 C C . ASP A 1 199 ? -14.006 8.499 10.410 1.00 95.75 199 ASP A C 1
ATOM 1520 O O . ASP A 1 199 ? -14.349 9.502 9.794 1.00 95.75 199 ASP A O 1
ATOM 1524 N N . GLY A 1 200 ? -14.464 7.292 10.071 1.00 96.06 200 GLY A N 1
ATOM 1525 C CA . GLY A 1 200 ? -15.289 7.015 8.887 1.00 96.06 200 GLY A CA 1
ATOM 1526 C C . GLY A 1 200 ? -14.513 7.030 7.561 1.00 96.06 200 GLY A C 1
ATOM 1527 O O . GLY A 1 200 ? -14.953 6.456 6.565 1.00 96.06 200 GLY A O 1
ATOM 1528 N N . GLU A 1 201 ? -13.319 7.618 7.540 1.00 95.44 201 GLU A N 1
ATOM 1529 C CA . GLU A 1 201 ? -12.432 7.652 6.383 1.00 95.44 201 GLU A CA 1
ATOM 1530 C C . GLU A 1 201 ? -10.950 7.567 6.772 1.00 95.44 201 GLU A C 1
ATOM 1532 O O . GLU A 1 201 ? -10.571 7.621 7.941 1.00 95.44 201 GLU A O 1
ATOM 1537 N N . LEU A 1 202 ? -10.086 7.412 5.766 1.00 96.50 202 LEU A N 1
ATOM 1538 C CA . LEU A 1 202 ? -8.639 7.505 5.935 1.00 96.50 202 LEU A CA 1
ATOM 1539 C C . LEU A 1 202 ? -8.072 8.544 4.980 1.00 96.50 202 LEU A C 1
ATOM 1541 O O . LEU A 1 202 ? -8.146 8.389 3.761 1.00 96.50 202 LEU A O 1
ATOM 1545 N N . SER A 1 203 ? -7.405 9.542 5.542 1.00 94.38 203 SER A N 1
ATOM 1546 C CA . SER A 1 203 ? -6.781 10.631 4.800 1.00 94.38 203 SER A CA 1
ATOM 1547 C C . SER A 1 203 ? -5.312 10.803 5.204 1.00 94.38 203 SER A C 1
ATOM 1549 O O . SER A 1 203 ? -4.742 10.015 5.968 1.00 94.38 203 SER A O 1
ATOM 1551 N N . GLY A 1 204 ? -4.649 11.825 4.657 1.00 91.31 204 GLY A N 1
ATOM 1552 C CA . GLY A 1 204 ? -3.312 12.204 5.116 1.00 91.31 204 GLY A CA 1
ATOM 1553 C C . GLY A 1 204 ? -3.285 12.580 6.603 1.00 91.31 204 GLY A C 1
ATOM 1554 O O . GLY A 1 204 ? -2.288 12.314 7.278 1.00 91.31 204 GLY A O 1
ATOM 1555 N N . GLU A 1 205 ? -4.390 13.125 7.118 1.00 94.62 205 GLU A N 1
ATOM 1556 C CA . GLU A 1 205 ? -4.525 13.589 8.501 1.00 94.62 205 GLU A CA 1
ATOM 1557 C C . GLU A 1 205 ? -4.539 12.438 9.508 1.00 94.62 205 GLU A C 1
ATOM 1559 O O . GLU A 1 205 ? -4.023 12.581 10.620 1.00 94.62 205 GLU A O 1
ATOM 1564 N N . SER A 1 206 ? -4.998 11.258 9.078 1.00 96.12 206 SER A N 1
ATOM 1565 C CA . SER A 1 206 ? -4.999 10.011 9.851 1.00 96.12 206 SER A CA 1
ATOM 1566 C C . SER A 1 206 ? -3.600 9.550 10.293 1.00 96.12 206 SER A C 1
ATOM 1568 O O . SER A 1 206 ? -3.489 8.564 11.016 1.00 96.12 206 SER A O 1
ATOM 1570 N N . PHE A 1 207 ? -2.521 10.217 9.865 1.00 96.00 207 PHE A N 1
ATOM 1571 C CA . PHE A 1 207 ? -1.136 9.910 10.251 1.00 96.00 207 PHE A CA 1
ATOM 1572 C C . PHE A 1 207 ? -0.400 11.092 10.892 1.00 96.00 207 PHE A C 1
ATOM 1574 O O . PHE A 1 207 ? 0.833 11.088 10.946 1.00 96.00 207 PHE A O 1
ATOM 1581 N N . THR A 1 208 ? -1.126 12.113 11.346 1.00 96.50 208 THR A N 1
ATOM 1582 C CA . THR A 1 208 ? -0.557 13.170 12.192 1.00 96.50 208 THR A CA 1
ATOM 1583 C C . THR A 1 208 ? -0.169 12.610 13.557 1.00 96.50 208 THR A C 1
ATOM 1585 O O . THR A 1 208 ? -0.709 11.599 14.006 1.00 96.50 208 THR A O 1
ATOM 1588 N N . GLN A 1 209 ? 0.756 13.278 14.251 1.00 94.62 209 GLN A N 1
ATOM 1589 C CA . GLN A 1 209 ? 1.177 12.837 15.582 1.00 94.62 209 GLN A CA 1
ATOM 1590 C C . GLN A 1 209 ? 0.008 12.801 16.576 1.00 94.62 209 GLN A C 1
ATOM 1592 O O . GLN A 1 209 ? -0.041 11.903 17.409 1.00 94.62 209 GLN A O 1
ATOM 1597 N N . ALA A 1 210 ? -0.947 13.730 16.450 1.00 95.12 210 ALA A N 1
ATOM 1598 C CA . ALA A 1 210 ? -2.166 13.737 17.251 1.00 95.12 210 ALA A CA 1
ATOM 1599 C C . ALA A 1 210 ? -2.982 12.453 17.031 1.00 95.12 210 ALA A C 1
ATOM 1601 O O . ALA A 1 210 ? -3.211 11.716 17.985 1.00 95.12 210 ALA A O 1
ATOM 1602 N N . LYS A 1 211 ? -3.312 12.123 15.771 1.00 96.69 211 LYS A N 1
ATOM 1603 C CA . LYS A 1 211 ? -4.074 10.908 15.428 1.00 96.69 211 LYS A CA 1
ATOM 1604 C C . LYS A 1 211 ? -3.358 9.615 15.830 1.00 96.69 211 LYS A C 1
ATOM 1606 O O . LYS A 1 211 ? -4.005 8.672 16.277 1.00 96.69 211 LYS A O 1
ATOM 1611 N N . LEU A 1 212 ? -2.032 9.567 15.686 1.00 96.69 212 LEU A N 1
ATOM 1612 C CA . LEU A 1 212 ? -1.214 8.397 16.033 1.00 96.69 212 LEU A CA 1
ATOM 1613 C C . LEU A 1 212 ? -1.126 8.140 17.544 1.00 96.69 212 LEU A C 1
ATOM 1615 O O . LEU A 1 212 ? -0.823 7.016 17.943 1.00 96.69 212 LEU A O 1
ATOM 1619 N N . SER A 1 213 ? -1.362 9.167 18.361 1.00 95.81 213 SER A N 1
ATOM 1620 C CA . SER A 1 213 ? -1.301 9.098 19.823 1.00 95.81 213 SER A CA 1
ATOM 1621 C C . SER A 1 213 ? -2.679 8.962 20.487 1.00 95.81 213 SER A C 1
ATOM 1623 O O . SER A 1 213 ? -2.738 8.916 21.713 1.00 95.81 213 SER A O 1
ATOM 1625 N N . GLU A 1 214 ? -3.777 8.901 19.725 1.00 96.31 214 GLU A N 1
ATOM 1626 C CA . GLU A 1 214 ? -5.126 8.763 20.291 1.00 96.31 214 GLU A CA 1
ATOM 1627 C C . GLU A 1 214 ? -5.288 7.422 21.029 1.00 96.31 214 GLU A C 1
ATOM 1629 O O . GLU A 1 214 ? -5.207 6.342 20.431 1.00 96.31 214 GLU A O 1
ATOM 1634 N N . SER A 1 215 ? -5.547 7.498 22.339 1.00 94.31 215 SER A N 1
ATOM 1635 C CA . SER A 1 215 ? -5.672 6.337 23.229 1.00 94.31 215 SER A CA 1
ATOM 1636 C C . SER A 1 215 ? -6.782 5.391 22.799 1.00 94.31 215 SER A C 1
ATOM 1638 O O . SER A 1 215 ? -6.585 4.180 22.833 1.00 94.31 215 SER A O 1
ATOM 1640 N N . ASP A 1 216 ? -7.911 5.930 22.345 1.00 93.06 216 ASP A N 1
ATOM 1641 C CA . ASP A 1 216 ? -9.098 5.138 22.024 1.00 93.06 216 ASP A CA 1
ATOM 1642 C C . ASP A 1 216 ? -8.856 4.223 20.823 1.00 93.06 216 ASP A C 1
ATOM 1644 O O . ASP A 1 216 ? -9.296 3.079 20.815 1.00 93.06 216 ASP A O 1
ATOM 1648 N N . VAL A 1 217 ? -8.081 4.672 19.831 1.00 95.38 217 VAL A N 1
ATOM 1649 C CA . VAL A 1 217 ? -7.705 3.832 18.685 1.00 95.38 217 VAL A CA 1
ATOM 1650 C C . VAL A 1 217 ? -6.629 2.823 19.072 1.00 95.38 217 VAL A C 1
ATOM 1652 O O . VAL A 1 217 ? -6.704 1.656 18.685 1.00 95.38 217 VAL A O 1
ATOM 1655 N N . LEU A 1 218 ? -5.627 3.245 19.849 1.00 94.88 218 LEU A N 1
ATOM 1656 C CA . LEU A 1 218 ? -4.532 2.367 20.264 1.00 94.88 218 LEU A CA 1
ATOM 1657 C C . LEU A 1 218 ? -5.005 1.243 21.194 1.00 94.88 218 LEU A C 1
ATOM 1659 O O . LEU A 1 218 ? -4.566 0.104 21.028 1.00 94.88 218 LEU A O 1
ATOM 1663 N N . ALA A 1 219 ? -5.930 1.537 22.112 1.00 94.00 219 ALA A N 1
ATOM 1664 C CA . ALA A 1 219 ? -6.524 0.566 23.031 1.00 94.00 219 ALA A CA 1
ATOM 1665 C C . ALA A 1 219 ? -7.229 -0.577 22.288 1.00 94.00 219 ALA A C 1
ATOM 1667 O O . ALA A 1 219 ? -7.232 -1.717 22.745 1.00 94.00 219 ALA A O 1
ATOM 1668 N N . ARG A 1 220 ? -7.766 -0.286 21.101 1.00 94.75 220 ARG A N 1
ATOM 1669 C CA . ARG A 1 220 ? -8.505 -1.240 20.267 1.00 94.75 220 ARG A CA 1
ATOM 1670 C C . ARG A 1 220 ? -7.595 -2.095 19.395 1.00 94.75 220 ARG A C 1
ATOM 1672 O O . ARG A 1 220 ? -8.031 -3.100 18.845 1.00 94.75 220 ARG A O 1
ATOM 1679 N N . GLY A 1 221 ? -6.308 -1.765 19.304 1.00 89.56 221 GLY A N 1
ATOM 1680 C CA . GLY A 1 221 ? -5.329 -2.503 18.508 1.00 89.56 221 GLY A CA 1
ATOM 1681 C C . GLY A 1 221 ? -5.317 -4.015 18.750 1.00 89.56 221 GLY A C 1
ATOM 1682 O O . GLY A 1 221 ? -5.204 -4.784 17.796 1.00 89.56 221 GLY A O 1
ATOM 1683 N N . GLY A 1 222 ? -5.472 -4.435 20.012 1.00 90.12 222 GLY A N 1
ATOM 1684 C CA . GLY A 1 222 ? -5.528 -5.846 20.413 1.00 90.12 222 GLY A CA 1
ATOM 1685 C C . GLY A 1 222 ? -6.817 -6.572 20.015 1.00 90.12 222 GLY A C 1
ATOM 1686 O O . GLY A 1 222 ? -6.821 -7.796 19.907 1.00 90.12 222 GLY A O 1
ATOM 1687 N N . ASP A 1 223 ? -7.884 -5.829 19.716 1.00 92.81 223 ASP A N 1
ATOM 1688 C CA . ASP A 1 223 ? -9.180 -6.373 19.303 1.00 92.81 223 ASP A CA 1
ATOM 1689 C C . ASP A 1 223 ? -9.208 -6.746 17.810 1.00 92.81 223 ASP A C 1
ATOM 1691 O O . ASP A 1 223 ? -10.224 -7.233 17.310 1.00 92.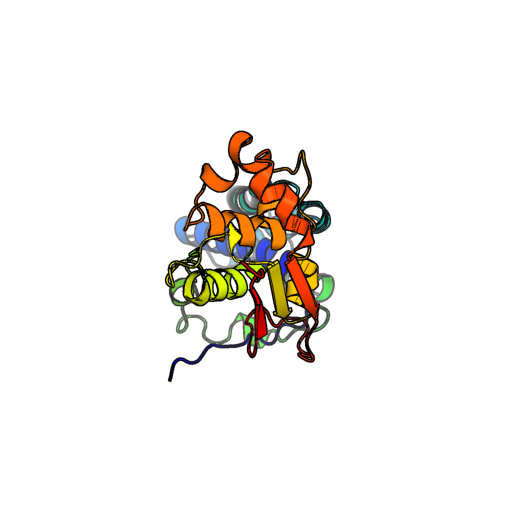81 223 ASP A O 1
ATOM 1695 N N . PHE A 1 224 ? -8.108 -6.529 17.079 1.00 94.19 224 PHE A N 1
ATOM 1696 C CA . PHE A 1 224 ? -7.960 -6.897 15.674 1.00 94.19 224 PHE A CA 1
ATOM 1697 C C . PHE A 1 224 ? -7.034 -8.108 15.505 1.00 94.19 224 PHE A C 1
ATOM 1699 O O . PHE A 1 224 ? -5.875 -8.090 15.915 1.00 94.19 224 PHE A O 1
ATOM 1706 N N . SER A 1 225 ? -7.505 -9.136 14.798 1.00 92.00 225 SER A N 1
ATOM 1707 C CA . SER A 1 225 ? -6.715 -10.324 14.454 1.00 92.00 225 SER A CA 1
ATOM 1708 C C . SER A 1 225 ? -6.660 -10.554 12.945 1.00 92.00 225 SER A C 1
ATOM 1710 O O . SER A 1 225 ? -7.676 -10.494 12.250 1.00 92.00 225 SER A O 1
ATOM 1712 N N . LEU A 1 226 ? -5.463 -10.847 12.432 1.00 90.38 226 LEU A N 1
ATOM 1713 C CA . LEU A 1 226 ? -5.240 -11.240 11.042 1.00 90.38 226 LEU A CA 1
ATOM 1714 C C . LEU A 1 226 ? -4.815 -12.707 10.998 1.00 90.38 226 LEU A C 1
ATOM 1716 O O . LEU A 1 226 ? -3.786 -13.074 11.552 1.00 90.38 226 LEU A O 1
ATOM 1720 N N . ILE A 1 227 ? -5.602 -13.545 10.332 1.00 90.44 227 ILE A N 1
ATOM 1721 C CA . ILE A 1 227 ? -5.407 -14.993 10.255 1.00 90.44 227 ILE A CA 1
ATOM 1722 C C . ILE A 1 227 ? -4.992 -15.358 8.831 1.00 90.44 227 ILE A C 1
ATOM 1724 O O . ILE A 1 227 ? -5.621 -14.934 7.858 1.00 90.44 227 ILE A O 1
ATOM 1728 N N . VAL A 1 228 ? -3.934 -16.156 8.699 1.00 89.00 228 VAL A N 1
ATOM 1729 C CA . VAL A 1 228 ? -3.486 -16.665 7.397 1.00 89.00 228 VAL A CA 1
ATOM 1730 C C . VAL A 1 228 ? -4.487 -17.697 6.878 1.00 89.00 228 VAL A C 1
ATOM 1732 O O . VAL A 1 228 ? -4.868 -18.603 7.610 1.00 89.00 228 VAL A O 1
ATOM 1735 N N . ASN A 1 229 ? -4.915 -17.557 5.625 1.00 86.25 229 ASN A N 1
ATOM 1736 C CA . ASN A 1 229 ? -5.808 -18.506 4.960 1.00 86.25 229 ASN A CA 1
ATOM 1737 C C . ASN A 1 229 ? -5.050 -19.525 4.088 1.00 86.25 229 ASN A C 1
ATOM 1739 O O . ASN A 1 229 ? -3.840 -19.419 3.893 1.00 86.25 229 ASN A O 1
ATOM 1743 N N . GLU A 1 230 ? -5.794 -20.472 3.513 1.00 85.31 230 GLU A N 1
ATOM 1744 C CA . GLU A 1 230 ? -5.279 -21.585 2.696 1.00 85.31 230 GLU A CA 1
ATOM 1745 C C . GLU A 1 230 ? -4.754 -21.179 1.301 1.00 85.31 230 GLU A C 1
ATOM 1747 O O . GLU A 1 230 ? -4.423 -22.034 0.480 1.00 85.31 230 GLU A O 1
ATOM 1752 N N . VAL A 1 231 ? -4.701 -19.881 0.969 1.00 81.62 231 VAL A N 1
ATOM 1753 C CA . VAL A 1 231 ? -4.216 -19.439 -0.348 1.00 81.62 231 VAL A CA 1
ATOM 1754 C C . VAL A 1 231 ? -2.714 -19.701 -0.456 1.00 81.62 231 VAL A C 1
ATOM 1756 O O . VAL A 1 231 ? -1.907 -19.076 0.233 1.00 81.62 231 VAL A O 1
ATOM 1759 N N . SER A 1 232 ? -2.350 -20.607 -1.365 1.00 79.81 232 SER A N 1
ATOM 1760 C CA . SER A 1 232 ? -0.974 -21.066 -1.580 1.00 79.81 232 SER A CA 1
ATOM 1761 C C . SER A 1 232 ? -0.135 -20.147 -2.471 1.00 79.81 232 SER A C 1
ATOM 1763 O O . SER A 1 232 ? 1.092 -20.204 -2.401 1.00 79.81 232 SER A O 1
ATOM 1765 N N . ASP A 1 233 ? -0.763 -19.284 -3.279 1.00 80.38 233 ASP A N 1
ATOM 1766 C CA . ASP A 1 233 ? -0.049 -18.303 -4.100 1.00 80.38 233 ASP A CA 1
ATOM 1767 C C . ASP A 1 233 ? 0.679 -17.285 -3.196 1.00 80.38 233 ASP A C 1
ATOM 1769 O O . ASP A 1 233 ? 0.028 -16.476 -2.520 1.00 80.38 233 ASP A O 1
ATOM 1773 N N . PRO A 1 234 ? 2.027 -17.276 -3.189 1.00 70.69 234 PRO A N 1
ATOM 1774 C CA . PRO A 1 234 ? 2.807 -16.398 -2.325 1.00 70.69 234 PRO A CA 1
ATOM 1775 C C . PRO A 1 234 ? 2.678 -14.916 -2.699 1.00 70.69 234 PRO A C 1
ATOM 1777 O O . PRO A 1 234 ? 3.071 -14.065 -1.904 1.00 70.69 234 PRO A O 1
ATOM 1780 N N . ASN A 1 235 ? 2.137 -14.598 -3.880 1.00 70.12 235 ASN A N 1
ATOM 1781 C CA . ASN A 1 235 ? 1.976 -13.244 -4.404 1.00 70.12 235 ASN A CA 1
ATOM 1782 C C . ASN A 1 235 ? 0.518 -12.771 -4.457 1.00 70.12 235 ASN A C 1
ATOM 1784 O O . ASN A 1 235 ? 0.230 -11.692 -4.986 1.00 70.12 235 ASN A O 1
ATOM 1788 N N . ALA A 1 236 ? -0.403 -13.525 -3.852 1.00 73.69 236 ALA A N 1
ATOM 1789 C CA . ALA A 1 236 ? -1.806 -13.153 -3.769 1.00 73.69 236 ALA A CA 1
ATOM 1790 C C . ALA A 1 236 ? -2.010 -11.893 -2.904 1.00 73.69 236 ALA A C 1
ATOM 1792 O O . ALA A 1 236 ? -2.116 -11.948 -1.678 1.00 73.69 236 ALA A O 1
ATOM 1793 N N . LEU A 1 237 ? -2.092 -10.735 -3.567 1.00 67.94 237 LEU A N 1
ATOM 1794 C CA . LEU A 1 237 ? -2.457 -9.444 -2.963 1.00 67.94 237 LEU A CA 1
ATOM 1795 C C . LEU A 1 237 ? -3.963 -9.155 -3.029 1.00 67.94 237 LEU A C 1
ATOM 1797 O O . LEU A 1 237 ? -4.446 -8.256 -2.343 1.00 67.94 237 LEU A O 1
ATOM 1801 N N . GLY A 1 238 ? -4.701 -9.890 -3.861 1.00 57.50 238 GLY A N 1
ATOM 1802 C CA . GLY A 1 238 ? -6.158 -9.830 -3.898 1.00 57.50 238 GLY A CA 1
ATOM 1803 C C . GLY A 1 238 ? -6.753 -10.844 -2.918 1.00 57.50 238 GLY A C 1
ATOM 1804 O O . GLY A 1 238 ? -6.463 -12.034 -3.061 1.00 57.50 238 GLY A O 1
ATOM 1805 N N . PRO A 1 239 ? -7.594 -10.442 -1.950 1.00 49.78 239 PRO A N 1
ATOM 1806 C CA . PRO A 1 239 ? -8.359 -11.408 -1.176 1.00 49.78 239 PRO A CA 1
ATOM 1807 C C . PRO A 1 239 ? -9.383 -12.073 -2.105 1.00 49.78 239 PRO A C 1
ATOM 1809 O O . PRO A 1 239 ? -10.324 -11.435 -2.562 1.00 49.78 239 PRO A O 1
ATOM 1812 N N . ARG A 1 240 ? -9.192 -13.360 -2.423 1.00 56.12 240 ARG A N 1
ATOM 1813 C CA . ARG A 1 240 ? -10.189 -14.141 -3.184 1.00 56.12 240 ARG A CA 1
ATOM 1814 C C . ARG A 1 240 ? -11.280 -14.737 -2.287 1.00 56.12 240 ARG A C 1
ATOM 1816 O O . ARG A 1 240 ? -12.366 -15.018 -2.775 1.00 56.12 240 ARG A O 1
ATOM 1823 N N . ARG A 1 241 ? -11.020 -14.843 -0.976 1.00 53.78 241 ARG A N 1
ATOM 1824 C CA . ARG A 1 241 ? -12.004 -14.972 0.112 1.00 53.78 241 ARG A CA 1
ATOM 1825 C C . ARG A 1 241 ? -11.405 -14.362 1.378 1.00 53.78 241 ARG A C 1
ATOM 1827 O O . ARG A 1 241 ? -10.458 -14.915 1.932 1.00 53.78 241 ARG A O 1
ATOM 1834 N N . SER A 1 242 ? -11.934 -13.224 1.810 1.00 56.19 242 SER A N 1
ATOM 1835 C CA . SER A 1 242 ? -11.668 -12.664 3.135 1.00 56.19 242 SER A CA 1
ATOM 1836 C C . SER A 1 242 ? -12.915 -12.836 3.985 1.00 56.19 242 SER A C 1
ATOM 1838 O O . SER A 1 242 ? -13.968 -12.302 3.647 1.00 56.19 242 SER A O 1
ATOM 1840 N N . LYS A 1 243 ? -12.804 -13.597 5.073 1.00 63.19 243 LYS A N 1
ATOM 1841 C CA . LYS A 1 243 ? -13.848 -13.653 6.095 1.00 63.19 243 LYS A CA 1
ATOM 1842 C C . LYS A 1 243 ? -13.533 -12.570 7.114 1.00 63.19 243 LYS A C 1
ATOM 1844 O O . LYS A 1 243 ? -12.462 -12.619 7.715 1.00 63.19 243 LYS A O 1
ATOM 1849 N N . CYS A 1 244 ? -14.431 -11.601 7.245 1.00 67.62 244 CYS A N 1
ATOM 1850 C CA . CYS A 1 244 ? -14.427 -10.660 8.352 1.00 67.62 244 CYS A CA 1
ATOM 1851 C C . CYS A 1 244 ? -15.490 -11.120 9.348 1.00 67.62 244 CYS A C 1
ATOM 1853 O O . CYS A 1 244 ? -16.658 -11.231 8.979 1.00 67.62 244 CYS A O 1
ATOM 1855 N N . SER A 1 245 ? -15.087 -11.431 10.575 1.00 73.00 245 SER A N 1
ATOM 1856 C CA . SER A 1 245 ? -16.013 -11.749 11.664 1.00 73.00 245 SER A CA 1
ATOM 1857 C C . SER A 1 245 ? -16.026 -10.580 12.638 1.00 73.00 245 SER A C 1
ATOM 1859 O O . SER A 1 245 ? -14.973 -10.205 13.155 1.00 73.00 245 SER A O 1
ATOM 1861 N N . LEU A 1 246 ? -17.212 -10.024 12.872 1.00 77.44 246 LEU A N 1
ATOM 1862 C CA . LEU A 1 246 ? -17.464 -9.011 13.890 1.00 77.44 246 LEU A CA 1
ATOM 1863 C C . LEU A 1 246 ? -18.108 -9.702 15.084 1.00 77.44 246 LEU A C 1
ATOM 1865 O O . LEU A 1 246 ? -19.157 -10.333 14.946 1.00 77.44 246 LEU A O 1
ATOM 1869 N N . ARG A 1 247 ? -17.483 -9.604 16.255 1.00 80.50 247 ARG A N 1
ATOM 1870 C CA . ARG A 1 247 ? -18.159 -9.946 17.508 1.00 80.50 247 ARG A CA 1
ATOM 1871 C C . ARG A 1 247 ? -18.748 -8.662 18.060 1.00 80.50 247 ARG A C 1
ATOM 1873 O O . ARG A 1 247 ? -17.995 -7.715 18.235 1.00 80.50 247 ARG A O 1
ATOM 1880 N N . MET A 1 248 ? -20.045 -8.629 18.338 1.00 83.88 248 MET A N 1
ATOM 1881 C CA . MET A 1 248 ? -20.673 -7.482 18.997 1.00 83.88 248 MET A CA 1
ATOM 1882 C C . MET A 1 248 ? -20.506 -7.600 20.516 1.00 83.88 248 MET A C 1
ATOM 1884 O O . MET A 1 248 ? -20.513 -8.711 21.057 1.00 83.88 248 MET A O 1
ATOM 1888 N N . GLY A 1 249 ? -20.318 -6.474 21.202 1.00 67.50 249 GLY A N 1
ATOM 1889 C CA . GLY A 1 249 ? -20.390 -6.407 22.660 1.00 67.50 249 GLY A CA 1
ATOM 1890 C C . GLY A 1 249 ? -21.813 -6.703 23.136 1.00 67.50 249 GLY A C 1
ATOM 1891 O O . GLY A 1 249 ? -22.776 -6.412 22.427 1.00 67.50 249 GLY A O 1
ATOM 1892 N N . ARG A 1 250 ? -21.957 -7.302 24.324 1.00 54.72 250 ARG A N 1
ATOM 1893 C CA . ARG A 1 250 ? -23.260 -7.301 25.002 1.00 54.72 250 ARG A CA 1
ATOM 1894 C C . ARG A 1 250 ? -23.478 -5.878 25.520 1.00 54.72 250 ARG A C 1
ATOM 1896 O O . ARG A 1 250 ? -22.583 -5.368 26.192 1.00 54.72 250 ARG A O 1
ATOM 1903 N N . CYS A 1 251 ? -24.588 -5.256 25.125 1.00 45.28 251 CYS A N 1
ATOM 1904 C CA . CYS A 1 251 ? -25.055 -4.003 25.714 1.00 45.28 251 CYS A CA 1
ATOM 1905 C C . CYS A 1 251 ? -25.298 -4.172 27.215 1.00 45.28 251 CYS A C 1
ATOM 1907 O O . CYS A 1 251 ? -25.723 -5.284 27.610 1.00 45.28 251 CYS A O 1
#